Protein AF-A0A226DYQ5-F1 (afdb_monomer)

Solvent-accessible surface area (backbone atoms only — not comparable to full-atom values): 10054 Å² total; per-residue (Å²): 133,88,80,89,84,84,80,81,84,82,78,77,82,75,80,76,79,73,77,74,72,78,54,73,69,59,59,54,52,56,51,52,51,49,55,50,50,53,53,49,49,53,49,50,51,41,54,71,68,36,18,72,54,55,49,50,49,53,52,51,52,30,44,49,42,28,24,51,18,47,37,52,42,63,74,42,47,88,85,44,78,88,46,77,79,60,57,51,37,46,49,52,15,50,49,36,46,50,52,51,44,50,56,32,42,53,44,18,47,50,29,51,52,34,47,50,50,53,50,47,60,68,70,74,38,78,74,35,74,77,44,74,59,39,59,50,56,71,65,56,71,58,55,73,58,44,50,67,98,43,72,47,35,58,65,48,42,54,52,51,53,51,50,34,49,52,51,25,53,52,49,50,54,65,74,74,106

Foldseek 3Di:
DDDDDDDDDDDDPDDDPPPPPPDPVVVVLVVVLVVLVVVVVVLVVCQVPVQAPPVVVLLVVLLVLLLVLLLCCVVCVVVDVPDPVNVVSVVSNVVSLVVNLCVLVVQQVQQVVQVVVLVCVQPPDPPCVPDCNVVSSVPDDRRFRARVVGTRHNVVSVVSVVVSVVSNVVVNVVVVD

Sequence (177 aa):
MGAKHTCGRNRQPTATRRRRIPSQTGYEIDLQLRLYSEVKIIESMYNGHFQNFHLQFFYTAGCLAVILGSYITISFGNEISEQIAFLVYPLIALDALGMILFICYSSGKSNHDSKILIKNWLRNDPACRRNNCFKRIQACSPIKIRFGPNIMEIATVLMTTHFCFSSTVNLLLVGKG

Mean predicted aligned error: 13.52 Å

Radius of gyration: 30.66 Å; Cα contacts (8 Å, |Δi|>4): 113; chains: 1; bounding box: 87×25×112 Å

Secondary structure (DSSP, 8-state):
-----------------------HHHHHHHHHHHHHHHHHHHHHHIIIIIIIIIIHHHHHHHHHHHHHHHHHHHHHTTT-TT-GGGGHHHHHHHHHHHHHHHHHHHHHHHHHHHHHHHHHHHHH-TTGGGSHHHHHHHH-PPP--EETTEE--HHHHHHHHHHHHHHHHHHHHHHH-

Structure (mmCIF, N/CA/C/O backbone):
data_AF-A0A226DYQ5-F1
#
_entry.id   AF-A0A226DYQ5-F1
#
loop_
_atom_site.group_PDB
_atom_site.id
_atom_site.type_symbol
_atom_site.label_atom_id
_atom_site.label_alt_id
_atom_site.label_comp_id
_atom_site.label_asym_id
_atom_site.label_entity_id
_atom_site.label_seq_id
_atom_site.pdbx_PDB_ins_code
_atom_site.Cartn_x
_atom_site.Cartn_y
_atom_site.Cartn_z
_atom_site.occupancy
_atom_site.B_iso_or_equiv
_atom_site.auth_seq_id
_atom_site.auth_comp_id
_atom_site.auth_asym_id
_atom_site.auth_atom_id
_atom_site.pdbx_PDB_model_num
ATOM 1 N N . MET A 1 1 ? 57.949 -12.653 -78.164 1.00 38.50 1 MET A N 1
ATOM 2 C CA . MET A 1 1 ? 58.835 -11.942 -77.214 1.00 38.50 1 MET A CA 1
ATOM 3 C C . MET A 1 1 ? 58.009 -10.922 -76.445 1.00 38.50 1 MET A C 1
ATOM 5 O O . MET A 1 1 ? 57.419 -10.083 -77.100 1.00 38.50 1 MET A O 1
ATOM 9 N N . GLY A 1 2 ? 57.982 -11.030 -75.108 1.00 42.22 2 GLY A N 1
ATOM 10 C CA . GLY A 1 2 ? 57.613 -9.970 -74.145 1.00 42.22 2 GLY A CA 1
ATOM 11 C C . GLY A 1 2 ? 56.138 -9.537 -74.095 1.00 42.22 2 GLY A C 1
ATOM 12 O O . GLY A 1 2 ? 55.495 -9.391 -75.116 1.00 42.22 2 GLY A O 1
ATOM 13 N N . ALA A 1 3 ? 55.508 -9.278 -72.954 1.00 42.03 3 ALA A N 1
ATOM 14 C CA . ALA A 1 3 ? 55.860 -9.459 -71.552 1.00 42.03 3 ALA A CA 1
ATOM 15 C C . ALA A 1 3 ? 54.534 -9.418 -70.764 1.00 42.03 3 ALA A C 1
ATOM 17 O O . ALA A 1 3 ? 53.641 -8.628 -71.067 1.00 42.03 3 ALA A O 1
ATOM 18 N N . LYS A 1 4 ? 54.396 -10.299 -69.768 1.00 48.03 4 LYS A N 1
ATOM 19 C CA . LYS A 1 4 ? 53.264 -10.349 -68.835 1.00 48.03 4 LYS A CA 1
ATOM 20 C C . LYS A 1 4 ? 53.375 -9.181 -67.849 1.00 48.03 4 LYS A C 1
ATOM 22 O O . LYS A 1 4 ? 54.370 -9.097 -67.140 1.00 48.03 4 LYS A O 1
ATOM 27 N N . HIS A 1 5 ? 52.342 -8.345 -67.746 1.00 44.81 5 HIS A N 1
ATOM 28 C CA . HIS A 1 5 ? 52.189 -7.381 -66.653 1.00 44.81 5 HIS A CA 1
ATOM 29 C C . HIS A 1 5 ? 51.100 -7.869 -65.689 1.00 44.81 5 HIS A C 1
ATOM 31 O O . HIS A 1 5 ? 49.908 -7.658 -65.893 1.00 44.81 5 HIS A O 1
ATOM 37 N N . THR A 1 6 ? 51.518 -8.549 -64.624 1.00 48.50 6 THR A N 1
ATOM 38 C CA . THR A 1 6 ? 50.695 -8.831 -63.443 1.00 48.50 6 THR A CA 1
ATOM 39 C C . THR A 1 6 ? 50.858 -7.681 -62.455 1.00 48.50 6 THR A C 1
ATOM 41 O O . THR A 1 6 ? 51.891 -7.581 -61.796 1.00 48.50 6 THR A O 1
ATOM 44 N N . CYS A 1 7 ? 49.859 -6.800 -62.361 1.00 45.84 7 CYS A N 1
ATOM 45 C CA . CYS A 1 7 ? 49.826 -5.735 -61.359 1.00 45.84 7 CYS A CA 1
ATOM 46 C C . CYS A 1 7 ? 49.111 -6.228 -60.091 1.00 45.84 7 CYS A C 1
ATOM 48 O O . CYS A 1 7 ? 48.015 -6.788 -60.150 1.00 45.84 7 CYS A O 1
ATOM 50 N N . GLY A 1 8 ? 49.795 -6.077 -58.957 1.00 42.16 8 GLY A N 1
ATOM 51 C CA . GLY A 1 8 ? 49.498 -6.696 -57.672 1.00 42.16 8 GLY A CA 1
ATOM 52 C C . GLY A 1 8 ? 48.192 -6.238 -57.023 1.00 42.16 8 GLY A C 1
ATOM 53 O O . GLY A 1 8 ? 47.892 -5.054 -56.897 1.00 42.16 8 GLY A O 1
ATOM 54 N N . ARG A 1 9 ? 47.434 -7.224 -56.541 1.00 42.88 9 ARG A N 1
ATOM 55 C CA . ARG A 1 9 ? 46.231 -7.063 -55.724 1.00 42.88 9 ARG A CA 1
ATOM 56 C C . ARG A 1 9 ? 46.658 -6.684 -54.297 1.00 42.88 9 ARG A C 1
ATOM 58 O O . ARG A 1 9 ? 47.042 -7.547 -53.510 1.00 42.88 9 ARG A O 1
ATOM 65 N N . ASN A 1 10 ? 46.619 -5.389 -53.989 1.00 39.34 10 ASN A N 1
ATOM 66 C CA . ASN A 1 10 ? 46.947 -4.825 -52.677 1.00 39.34 10 ASN A CA 1
ATOM 67 C C . ASN A 1 10 ? 45.940 -5.328 -51.619 1.00 39.34 10 ASN A C 1
ATOM 69 O O . ASN A 1 10 ? 44.768 -4.949 -51.634 1.00 39.34 10 ASN A O 1
ATOM 73 N N . ARG A 1 11 ? 46.372 -6.224 -50.721 1.00 43.72 11 ARG A N 1
ATOM 74 C CA . ARG A 1 11 ? 45.579 -6.658 -49.560 1.00 43.72 11 ARG A CA 1
ATOM 75 C C . ARG A 1 11 ? 45.598 -5.543 -48.516 1.00 43.72 11 ARG A C 1
ATOM 77 O O . ARG A 1 11 ? 46.641 -5.267 -47.932 1.00 43.72 11 ARG A O 1
ATOM 84 N N . GLN A 1 12 ? 44.440 -4.932 -48.270 1.00 44.91 12 GLN A N 1
ATOM 85 C CA . GLN A 1 12 ? 44.223 -4.088 -47.096 1.00 44.91 12 GLN A CA 1
ATOM 86 C C . GLN A 1 12 ? 44.540 -4.889 -45.820 1.00 44.91 12 GLN A C 1
ATOM 88 O O . GLN A 1 12 ? 44.003 -5.990 -45.656 1.00 44.91 12 GLN A O 1
ATOM 93 N N . PRO A 1 13 ? 45.369 -4.368 -44.899 1.00 42.94 13 PRO A N 1
ATOM 94 C CA . PRO A 1 13 ? 45.508 -4.964 -43.586 1.00 42.94 13 PRO A CA 1
ATOM 95 C C . PRO A 1 13 ? 44.192 -4.797 -42.822 1.00 42.94 13 PRO A C 1
ATOM 97 O O . PRO A 1 13 ? 43.700 -3.696 -42.576 1.00 42.94 13 PRO A O 1
ATOM 100 N N . THR A 1 14 ? 43.624 -5.950 -42.489 1.00 45.62 14 THR A N 1
ATOM 101 C CA . THR A 1 14 ? 42.505 -6.185 -41.583 1.00 45.62 14 THR A CA 1
ATOM 102 C C . THR A 1 14 ? 42.527 -5.243 -40.388 1.00 45.62 14 THR A C 1
ATOM 104 O O . THR A 1 14 ? 43.471 -5.247 -39.597 1.00 45.62 14 THR A O 1
ATOM 107 N N . ALA A 1 15 ? 41.439 -4.484 -40.250 1.00 48.53 15 ALA A N 1
ATOM 108 C CA . ALA A 1 15 ? 41.124 -3.685 -39.083 1.00 48.53 15 ALA A CA 1
ATOM 109 C C . ALA A 1 15 ? 41.321 -4.517 -37.810 1.00 48.53 15 ALA A C 1
ATOM 111 O O . ALA A 1 15 ? 40.613 -5.494 -37.549 1.00 48.53 15 ALA A O 1
ATOM 112 N N . THR A 1 16 ? 42.301 -4.114 -37.010 1.00 46.62 16 THR A N 1
ATOM 113 C CA . THR A 1 16 ? 42.507 -4.584 -35.650 1.00 46.62 16 THR A CA 1
ATOM 114 C C . THR A 1 16 ? 41.216 -4.348 -34.879 1.00 46.62 16 THR A C 1
ATOM 116 O O . THR A 1 16 ? 40.838 -3.219 -34.563 1.00 46.62 16 THR A O 1
ATOM 119 N N . ARG A 1 17 ? 40.509 -5.446 -34.596 1.00 48.06 17 ARG A N 1
ATOM 120 C CA . ARG A 1 17 ? 39.369 -5.520 -33.685 1.00 48.06 17 ARG A CA 1
ATOM 121 C C . ARG A 1 17 ? 39.861 -5.076 -32.309 1.00 48.06 17 ARG A C 1
ATOM 123 O O . ARG A 1 17 ? 40.262 -5.908 -31.499 1.00 48.06 17 ARG A O 1
ATOM 130 N N . ARG A 1 18 ? 39.876 -3.758 -32.064 1.00 43.97 18 ARG A N 1
ATOM 131 C CA . ARG A 1 18 ? 40.055 -3.171 -30.732 1.00 43.97 18 ARG A CA 1
ATOM 132 C C . ARG A 1 18 ? 39.088 -3.915 -29.824 1.00 43.97 18 ARG A C 1
ATOM 134 O O . ARG A 1 18 ? 37.873 -3.764 -29.967 1.00 43.97 18 ARG A O 1
ATO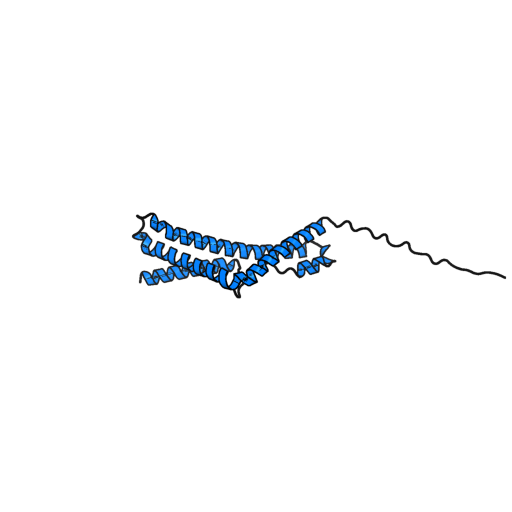M 141 N N . ARG A 1 19 ? 39.625 -4.746 -28.927 1.00 45.44 19 ARG A N 1
ATOM 142 C CA . ARG A 1 19 ? 38.890 -5.226 -27.760 1.00 45.44 19 ARG A CA 1
ATOM 143 C C . ARG A 1 19 ? 38.332 -3.966 -27.108 1.00 45.44 19 ARG A C 1
ATOM 145 O O . ARG A 1 19 ? 39.097 -3.161 -26.585 1.00 45.44 19 ARG A O 1
ATOM 152 N N . ARG A 1 20 ? 37.019 -3.745 -27.235 1.00 46.97 20 ARG A N 1
ATOM 153 C CA . ARG A 1 20 ? 36.323 -2.775 -26.396 1.00 46.97 20 ARG A CA 1
ATOM 154 C C . ARG A 1 20 ? 36.541 -3.284 -24.988 1.00 46.97 20 ARG A C 1
ATOM 156 O O . ARG A 1 20 ? 35.963 -4.298 -24.614 1.00 46.97 20 ARG A O 1
ATOM 163 N N . ILE A 1 21 ? 37.430 -2.619 -24.267 1.00 49.00 21 ILE A N 1
ATOM 164 C CA . ILE A 1 21 ? 37.432 -2.653 -22.816 1.00 49.00 21 ILE A CA 1
ATOM 165 C C . ILE A 1 21 ? 35.982 -2.320 -22.440 1.00 49.00 21 ILE A C 1
ATOM 167 O O . ILE A 1 21 ? 35.495 -1.272 -22.880 1.00 49.00 21 ILE A O 1
ATOM 171 N N . PRO A 1 22 ? 35.239 -3.226 -21.781 1.00 48.78 22 PRO A N 1
ATOM 172 C CA . PRO A 1 22 ? 33.916 -2.899 -21.285 1.00 48.78 22 PRO A CA 1
ATOM 173 C C . PRO A 1 22 ? 34.088 -1.670 -20.397 1.00 48.78 22 PRO A C 1
ATOM 175 O O . PRO A 1 22 ? 34.817 -1.713 -19.408 1.00 48.78 22 PRO A O 1
ATOM 178 N N . SER A 1 23 ? 33.507 -0.546 -20.805 1.00 52.72 23 SER A N 1
ATOM 179 C CA . SER A 1 23 ? 33.421 0.642 -19.964 1.00 52.72 23 SER A CA 1
ATOM 180 C C . SER A 1 23 ? 32.812 0.214 -18.630 1.00 52.72 23 SER A C 1
ATOM 182 O O . SER A 1 23 ? 31.764 -0.432 -18.654 1.00 52.72 23 SER A O 1
ATOM 184 N N . GLN A 1 24 ? 33.443 0.552 -17.500 1.00 55.16 24 GLN A N 1
ATOM 185 C CA . GLN A 1 24 ? 32.966 0.232 -16.141 1.00 55.16 24 GLN A CA 1
ATOM 186 C C . GLN A 1 24 ? 31.453 0.474 -15.968 1.00 55.16 24 GLN A C 1
ATOM 188 O O . GLN A 1 24 ? 30.765 -0.329 -15.348 1.00 55.16 24 GLN A O 1
ATOM 193 N N . THR A 1 25 ? 30.919 1.503 -16.628 1.00 59.69 25 THR A N 1
ATOM 194 C CA . THR A 1 25 ? 29.495 1.869 -16.670 1.00 59.69 25 THR A CA 1
ATOM 195 C C . THR A 1 25 ? 28.569 0.763 -17.197 1.00 59.69 25 THR A C 1
ATOM 197 O O . THR A 1 25 ? 27.445 0.626 -16.733 1.00 59.69 25 THR A O 1
ATOM 200 N N . GLY A 1 26 ? 29.019 -0.060 -18.150 1.00 62.81 26 GLY A N 1
ATOM 201 C CA . GLY A 1 26 ? 28.199 -1.132 -18.727 1.00 62.81 26 GLY A CA 1
ATOM 202 C C . GLY A 1 26 ? 27.997 -2.309 -17.771 1.00 62.81 26 GLY A C 1
ATOM 203 O O . GLY A 1 26 ? 26.916 -2.887 -17.729 1.00 62.81 26 GLY A O 1
ATOM 204 N N . TYR A 1 27 ? 29.017 -2.623 -16.966 1.00 68.31 27 TYR A N 1
ATOM 205 C CA . TYR A 1 27 ? 28.945 -3.680 -15.956 1.00 68.31 27 TYR A CA 1
ATOM 206 C C . TYR A 1 27 ? 27.996 -3.306 -14.808 1.00 68.31 27 TYR A C 1
ATOM 208 O O . TYR A 1 27 ? 27.210 -4.143 -14.367 1.00 68.31 27 TYR A O 1
ATOM 216 N N . GLU A 1 28 ? 28.009 -2.041 -14.370 1.00 71.69 28 GLU A N 1
ATOM 217 C CA . GLU A 1 28 ? 27.083 -1.564 -13.334 1.00 71.69 28 GLU A CA 1
ATOM 218 C C . GLU A 1 28 ? 25.619 -1.630 -13.781 1.00 71.69 28 GLU A C 1
ATOM 220 O O . GLU A 1 28 ? 24.761 -2.046 -13.005 1.00 71.69 28 GLU A O 1
ATOM 225 N N . ILE A 1 29 ? 25.325 -1.292 -15.039 1.00 71.38 29 ILE A N 1
ATOM 226 C CA . ILE A 1 29 ? 23.959 -1.354 -15.579 1.00 71.38 29 ILE A CA 1
ATOM 227 C C . ILE A 1 29 ? 23.478 -2.804 -15.698 1.00 71.38 29 ILE A C 1
ATOM 229 O O . ILE A 1 29 ? 22.334 -3.096 -15.357 1.00 71.38 29 ILE A O 1
ATOM 233 N N . ASP A 1 30 ? 24.334 -3.734 -16.134 1.00 74.31 30 ASP A N 1
ATOM 234 C CA . ASP A 1 30 ? 23.983 -5.159 -16.192 1.00 74.31 30 ASP A CA 1
ATOM 235 C C . ASP A 1 30 ? 23.715 -5.746 -14.795 1.00 74.31 30 ASP A C 1
ATOM 237 O O . ASP A 1 30 ? 22.803 -6.564 -14.632 1.00 74.31 30 ASP A O 1
ATOM 241 N N . LEU A 1 31 ? 24.463 -5.308 -13.775 1.00 79.62 31 LEU A N 1
ATOM 242 C CA . LEU A 1 31 ? 24.216 -5.678 -12.380 1.00 79.62 31 LEU A CA 1
ATOM 243 C C . LEU A 1 31 ? 22.887 -5.096 -11.873 1.00 79.62 31 LEU A C 1
ATOM 245 O O . LEU A 1 31 ? 22.074 -5.827 -11.307 1.00 79.62 31 LEU A O 1
ATOM 249 N N . GLN A 1 32 ? 22.629 -3.811 -12.129 1.00 78.94 32 GLN A N 1
ATOM 250 C CA . GLN A 1 32 ? 21.372 -3.153 -11.763 1.00 78.94 32 GLN A CA 1
ATOM 251 C C . GLN A 1 32 ? 20.163 -3.791 -12.459 1.00 78.94 32 GLN A C 1
ATOM 253 O O . GLN A 1 32 ? 19.128 -3.988 -11.828 1.00 78.94 32 GLN A O 1
ATOM 258 N N . LEU A 1 33 ? 20.294 -4.181 -13.730 1.00 77.69 33 LEU A N 1
ATOM 259 C CA . LEU A 1 33 ? 19.257 -4.894 -14.480 1.00 77.69 33 LEU A CA 1
ATOM 260 C C . LEU A 1 33 ? 18.993 -6.296 -13.919 1.00 77.69 33 LEU A C 1
ATOM 262 O O . LEU A 1 33 ? 17.839 -6.721 -13.897 1.00 77.69 33 LEU A O 1
ATOM 266 N N . ARG A 1 34 ? 20.026 -7.017 -13.458 1.00 81.62 34 ARG A N 1
ATOM 267 C CA . ARG A 1 34 ? 19.847 -8.319 -12.789 1.00 81.62 34 ARG A CA 1
ATOM 268 C C . ARG A 1 34 ? 19.077 -8.172 -11.484 1.00 81.62 34 ARG A C 1
ATOM 270 O O . ARG A 1 34 ? 18.062 -8.840 -11.325 1.00 81.62 34 ARG A O 1
ATOM 277 N N . LEU A 1 35 ? 19.502 -7.255 -10.615 1.00 82.25 35 LEU A N 1
ATOM 278 C CA . LEU A 1 35 ? 18.805 -6.969 -9.357 1.00 82.25 35 LEU A CA 1
ATOM 279 C C . LEU A 1 35 ? 17.358 -6.533 -9.617 1.00 82.25 35 LEU A C 1
ATOM 281 O O . LEU A 1 35 ? 16.427 -7.020 -8.982 1.00 82.25 35 LEU A O 1
ATOM 285 N N . TYR A 1 36 ? 17.148 -5.675 -10.616 1.00 80.81 36 TYR A N 1
ATOM 286 C CA . TYR A 1 36 ? 15.812 -5.256 -11.023 1.00 80.81 36 TYR A CA 1
ATOM 287 C C . TYR A 1 36 ? 14.958 -6.431 -11.514 1.00 80.81 36 TYR A C 1
ATOM 289 O O . TYR A 1 36 ? 13.776 -6.506 -11.190 1.00 80.81 36 TYR A O 1
ATOM 297 N N . SER A 1 37 ? 15.550 -7.365 -12.265 1.00 80.94 37 SER A N 1
ATOM 298 C CA . SER A 1 37 ? 14.873 -8.579 -12.726 1.00 80.94 37 SER A CA 1
ATOM 299 C C . SER A 1 37 ? 14.458 -9.484 -11.566 1.00 80.94 37 SER A C 1
ATOM 301 O O . SER A 1 37 ? 13.380 -10.067 -11.622 1.00 80.94 37 SER A O 1
ATOM 303 N N . GLU A 1 38 ? 15.276 -9.600 -10.521 1.00 85.31 38 GLU A N 1
ATOM 304 C CA . GLU A 1 38 ? 14.928 -10.368 -9.320 1.00 85.31 38 GLU A CA 1
ATOM 305 C C . GLU A 1 38 ? 13.754 -9.731 -8.571 1.00 85.31 38 GLU A C 1
ATOM 307 O O . GLU A 1 38 ? 12.768 -10.406 -8.274 1.00 85.31 38 GLU A O 1
ATOM 312 N N . VAL A 1 39 ? 13.787 -8.411 -8.366 1.00 82.56 39 VAL A N 1
ATOM 313 C CA . VAL A 1 39 ? 12.668 -7.679 -7.748 1.00 82.56 39 VAL A CA 1
ATOM 314 C C . VAL A 1 39 ? 11.395 -7.796 -8.593 1.00 82.56 39 VAL A C 1
ATOM 316 O O . VAL A 1 39 ? 10.305 -7.960 -8.051 1.00 82.56 39 VAL A O 1
ATOM 319 N N . LYS A 1 40 ? 11.520 -7.792 -9.924 1.00 81.62 40 LYS A N 1
ATOM 320 C CA . LYS A 1 40 ? 10.424 -8.036 -10.876 1.00 81.62 40 LYS A CA 1
ATOM 321 C C . LYS A 1 40 ? 9.791 -9.418 -10.727 1.00 81.62 40 LYS A C 1
ATOM 323 O O . LYS A 1 40 ? 8.581 -9.556 -10.892 1.00 81.62 40 LYS A O 1
ATOM 328 N N . ILE A 1 41 ? 10.592 -10.445 -10.448 1.00 84.12 41 ILE A N 1
ATOM 329 C CA . ILE A 1 41 ? 10.086 -11.801 -10.207 1.00 84.12 41 ILE A CA 1
ATOM 330 C C . ILE A 1 41 ? 9.287 -11.818 -8.905 1.00 84.12 41 ILE A C 1
ATOM 332 O O . ILE A 1 41 ? 8.166 -12.321 -8.893 1.00 84.12 41 ILE A O 1
ATOM 336 N N . ILE A 1 42 ? 9.811 -11.195 -7.846 1.00 83.00 42 ILE A N 1
ATOM 337 C CA . ILE A 1 42 ? 9.112 -11.065 -6.560 1.00 83.00 42 ILE A CA 1
ATOM 338 C C . ILE A 1 42 ? 7.800 -10.292 -6.739 1.00 83.00 42 ILE A C 1
ATOM 340 O O . ILE A 1 42 ? 6.755 -10.746 -6.278 1.00 83.00 42 ILE A O 1
ATOM 344 N N . GLU A 1 43 ? 7.824 -9.176 -7.473 1.00 80.50 43 GLU A N 1
ATOM 345 C CA . GLU A 1 43 ? 6.634 -8.408 -7.849 1.00 80.50 43 GLU A CA 1
ATOM 346 C C . GLU A 1 43 ? 5.620 -9.303 -8.570 1.00 80.50 43 GLU A C 1
ATOM 348 O O . GLU A 1 43 ? 4.450 -9.320 -8.205 1.00 80.50 43 GLU A O 1
ATOM 353 N N . SER A 1 44 ? 6.056 -10.085 -9.560 1.00 81.50 44 SER A N 1
ATOM 354 C CA . SER A 1 44 ? 5.178 -10.981 -10.316 1.00 81.50 44 SER A CA 1
ATOM 355 C C . SER A 1 44 ? 4.580 -12.089 -9.450 1.00 81.50 44 SER A C 1
ATOM 357 O O . SER A 1 44 ? 3.412 -12.430 -9.626 1.00 81.50 44 SER A O 1
ATOM 359 N N . MET A 1 45 ? 5.349 -12.656 -8.518 1.00 81.25 45 MET A N 1
ATOM 360 C CA . MET A 1 45 ? 4.863 -13.670 -7.579 1.00 81.25 45 MET A CA 1
ATOM 361 C C . MET A 1 45 ? 3.844 -13.076 -6.605 1.00 81.25 45 MET A C 1
ATOM 363 O O . MET A 1 45 ? 2.784 -13.661 -6.371 1.00 81.25 45 MET A O 1
ATOM 367 N N . TYR A 1 46 ? 4.127 -11.881 -6.090 1.00 75.50 46 TYR A N 1
ATOM 368 C CA . TYR A 1 46 ? 3.230 -11.159 -5.197 1.00 75.50 46 TYR A CA 1
ATOM 369 C C . TYR A 1 46 ? 1.928 -10.771 -5.911 1.00 75.50 46 TYR A C 1
ATOM 371 O O . TYR A 1 46 ? 0.829 -10.982 -5.398 1.00 75.50 46 TYR A O 1
ATOM 379 N N . ASN A 1 47 ? 2.041 -10.300 -7.151 1.00 78.38 47 ASN A N 1
ATOM 380 C CA . ASN A 1 47 ? 0.906 -9.919 -7.977 1.00 78.38 47 ASN A CA 1
ATOM 381 C C . ASN A 1 47 ? 0.080 -11.134 -8.445 1.00 78.38 47 ASN A C 1
ATOM 383 O O . ASN A 1 47 ? -1.132 -11.047 -8.587 1.00 78.38 47 ASN A O 1
ATOM 387 N N . GLY A 1 48 ? 0.713 -12.285 -8.682 1.00 75.94 48 GLY A N 1
ATOM 388 C CA . GLY A 1 48 ? 0.022 -13.498 -9.122 1.00 75.94 48 GLY A CA 1
ATOM 389 C C . GLY A 1 48 ? -0.716 -14.229 -8.000 1.00 75.94 48 GLY A C 1
ATOM 390 O O . GLY A 1 48 ? -1.827 -14.708 -8.209 1.00 75.94 48 GLY A O 1
ATOM 391 N N . HIS A 1 49 ? -0.109 -14.322 -6.814 1.00 71.44 49 HIS A N 1
ATOM 392 C CA . HIS A 1 49 ? -0.613 -15.179 -5.736 1.00 71.44 49 HIS A CA 1
ATOM 393 C C . HIS A 1 49 ? -1.195 -14.399 -4.548 1.00 71.44 49 HIS A C 1
ATOM 395 O O . HIS A 1 49 ? -2.221 -14.782 -3.989 1.00 71.44 49 HIS A O 1
ATOM 401 N N . PHE A 1 50 ? -0.575 -13.279 -4.169 1.00 69.12 50 PHE A N 1
ATOM 402 C CA . PHE A 1 50 ? -0.931 -12.534 -2.955 1.00 69.12 50 PHE A CA 1
ATOM 403 C C . PHE A 1 50 ? -1.967 -11.428 -3.185 1.00 69.12 50 PHE A C 1
ATOM 405 O O . PHE A 1 50 ? -2.707 -11.075 -2.265 1.00 69.12 50 PHE A O 1
ATOM 412 N N . GLN A 1 51 ? -2.049 -10.907 -4.410 1.00 70.75 51 GLN A N 1
ATOM 413 C CA . GLN A 1 51 ? -2.839 -9.727 -4.755 1.00 70.75 51 GLN A CA 1
ATOM 414 C C . GLN A 1 51 ? -4.339 -9.847 -4.457 1.00 70.75 51 GLN A C 1
ATOM 416 O O . GLN A 1 51 ? -4.932 -8.910 -3.927 1.00 70.75 51 GLN A O 1
ATOM 421 N N . ASN A 1 52 ? -4.971 -10.956 -4.842 1.00 65.38 52 ASN A N 1
ATOM 422 C CA . ASN A 1 52 ? -6.435 -11.025 -4.843 1.00 65.38 52 ASN A CA 1
ATOM 423 C C . ASN A 1 52 ? -7.022 -11.395 -3.482 1.00 65.38 52 ASN A C 1
ATOM 425 O O . ASN A 1 52 ? -8.097 -10.918 -3.138 1.00 65.38 52 ASN A O 1
ATOM 429 N N . PHE A 1 53 ? -6.329 -12.236 -2.715 1.00 73.50 53 PHE A N 1
ATOM 430 C CA . PHE A 1 53 ? -6.869 -12.755 -1.461 1.00 73.50 53 PHE A CA 1
ATOM 431 C C . PHE A 1 53 ? -6.216 -12.105 -0.244 1.00 73.50 53 PHE A C 1
ATOM 433 O O . PHE A 1 53 ? -6.892 -11.446 0.537 1.00 73.50 53 PHE A O 1
ATOM 440 N N . HIS A 1 54 ? -4.895 -12.229 -0.106 1.00 76.75 54 HIS A N 1
ATOM 441 C CA . HIS A 1 54 ? -4.202 -11.800 1.107 1.00 76.75 54 HIS A CA 1
ATOM 442 C C . HIS A 1 54 ? -4.218 -10.281 1.254 1.00 76.75 54 HIS A C 1
ATOM 444 O O . HIS A 1 54 ? -4.622 -9.773 2.295 1.00 76.75 54 HIS A O 1
ATOM 450 N N . LEU A 1 55 ? -3.835 -9.547 0.208 1.00 77.38 55 LEU A N 1
ATOM 451 C CA . LEU A 1 55 ? -3.782 -8.089 0.283 1.00 77.38 55 LEU A CA 1
ATOM 452 C C . LEU A 1 55 ? -5.146 -7.461 0.566 1.00 77.38 55 LEU A C 1
ATOM 454 O O . LEU A 1 55 ? -5.256 -6.617 1.452 1.00 77.38 55 LEU A O 1
ATOM 458 N N . GLN A 1 56 ? -6.183 -7.901 -0.148 1.00 80.38 56 GLN A N 1
ATOM 459 C CA . GLN A 1 56 ? -7.542 -7.404 0.051 1.00 80.38 56 GLN A CA 1
ATOM 460 C C . GLN A 1 56 ? -8.069 -7.755 1.449 1.00 80.38 56 GLN A C 1
ATOM 462 O O . GLN A 1 56 ? -8.697 -6.918 2.099 1.00 80.38 56 GLN A O 1
ATOM 467 N N . PHE A 1 57 ? -7.787 -8.965 1.935 1.00 84.25 57 PHE A N 1
ATOM 468 C CA . PHE A 1 57 ? -8.181 -9.400 3.271 1.00 84.25 57 PHE A CA 1
ATOM 469 C C . PHE A 1 57 ? -7.499 -8.577 4.370 1.00 84.25 57 PHE A C 1
ATOM 471 O O . PHE A 1 57 ? -8.183 -7.990 5.201 1.00 84.25 57 PHE A O 1
ATOM 478 N N . PHE A 1 58 ? -6.168 -8.455 4.348 1.00 84.00 58 PHE A N 1
ATOM 479 C CA . PHE A 1 58 ? -5.435 -7.663 5.343 1.00 84.00 58 PHE A CA 1
ATOM 480 C C . PHE A 1 58 ? -5.839 -6.193 5.317 1.00 84.00 58 PHE A C 1
ATOM 482 O O . PHE A 1 58 ? -6.009 -5.576 6.366 1.00 84.00 58 PHE A O 1
ATOM 489 N N . TYR A 1 59 ? -6.031 -5.640 4.122 1.00 83.75 59 TYR A N 1
ATOM 490 C CA . TYR A 1 59 ? -6.443 -4.256 3.964 1.00 83.75 59 TYR A CA 1
ATOM 491 C C . TYR A 1 59 ? -7.846 -4.010 4.537 1.00 83.75 59 TYR A C 1
ATOM 493 O O . TYR A 1 59 ? -8.041 -3.070 5.305 1.00 83.75 59 TYR A O 1
ATOM 501 N N . THR A 1 60 ? -8.820 -4.870 4.222 1.00 85.62 60 THR A N 1
ATOM 502 C CA . THR A 1 60 ? -10.191 -4.743 4.749 1.00 85.62 60 THR A CA 1
ATOM 503 C C . THR A 1 60 ? -10.262 -4.989 6.255 1.00 85.62 60 THR A C 1
ATOM 505 O O . THR A 1 60 ? -10.884 -4.198 6.962 1.00 85.62 60 THR A O 1
ATOM 508 N N . ALA A 1 61 ? -9.576 -6.016 6.763 1.00 89.38 61 ALA A N 1
ATOM 509 C CA . ALA A 1 61 ? -9.477 -6.293 8.194 1.00 89.38 61 ALA A CA 1
ATOM 510 C C . ALA A 1 61 ? -8.830 -5.127 8.956 1.00 89.38 61 ALA A C 1
ATOM 512 O O . ALA A 1 61 ? -9.338 -4.710 9.995 1.00 89.38 61 ALA A O 1
ATOM 513 N N . GLY A 1 62 ? -7.757 -4.548 8.412 1.00 88.50 62 GLY A N 1
ATOM 514 C CA . GLY A 1 62 ? -7.113 -3.379 8.998 1.00 88.50 62 GLY A CA 1
ATOM 515 C C . GLY A 1 62 ? -8.022 -2.146 8.986 1.00 88.50 62 GLY A C 1
ATOM 516 O O . GLY A 1 62 ? -8.129 -1.469 10.003 1.00 88.50 62 GLY A O 1
ATOM 517 N N . CYS A 1 63 ? -8.751 -1.882 7.894 1.00 89.12 63 CYS A N 1
ATOM 518 C CA . CYS A 1 63 ? -9.729 -0.785 7.853 1.00 89.12 63 CYS A CA 1
ATOM 519 C C . CYS A 1 63 ? -10.813 -0.957 8.923 1.00 89.12 63 CYS A C 1
ATOM 521 O O . CYS A 1 63 ? -11.143 -0.003 9.624 1.00 89.12 63 CYS A O 1
ATOM 523 N N . LEU A 1 64 ? -11.337 -2.175 9.088 1.00 90.75 64 LEU A N 1
ATOM 524 C CA . LEU A 1 64 ? -12.318 -2.486 10.128 1.00 90.75 64 LEU A CA 1
ATOM 525 C C . LEU A 1 64 ? -11.747 -2.279 11.534 1.00 90.75 64 LEU A C 1
ATOM 527 O O . LEU A 1 64 ? -12.415 -1.673 12.368 1.00 90.75 64 LEU A O 1
ATOM 531 N N . ALA A 1 65 ? -10.513 -2.721 11.787 1.00 90.44 65 ALA A N 1
ATOM 532 C CA . ALA A 1 65 ? -9.839 -2.516 13.068 1.00 90.44 65 ALA A CA 1
ATOM 533 C C . ALA A 1 65 ? -9.656 -1.025 13.390 1.00 90.44 65 ALA A C 1
ATOM 535 O O . ALA A 1 65 ? -9.911 -0.608 14.518 1.00 90.44 65 ALA A O 1
ATOM 536 N N . VAL A 1 66 ? -9.289 -0.209 12.394 1.00 91.44 66 VAL A N 1
ATOM 537 C CA . VAL A 1 66 ? -9.179 1.249 12.548 1.00 91.44 66 VAL A CA 1
ATOM 538 C C . VAL A 1 66 ? -10.539 1.865 12.870 1.00 91.44 66 VAL A C 1
ATOM 540 O O . VAL A 1 66 ? -10.637 2.638 13.821 1.00 91.44 66 VAL A O 1
ATOM 543 N N . ILE A 1 67 ? -11.586 1.517 12.114 1.00 90.81 67 ILE A N 1
ATOM 544 C CA . ILE A 1 67 ? -12.936 2.080 12.285 1.00 90.81 67 ILE A CA 1
ATOM 545 C C . ILE A 1 67 ? -13.509 1.711 13.656 1.00 90.81 67 ILE A C 1
ATOM 547 O O . ILE A 1 67 ? -13.940 2.589 14.400 1.00 90.81 67 ILE A O 1
ATOM 551 N N . LEU A 1 68 ? -13.492 0.424 14.013 1.00 89.81 68 LEU A N 1
ATOM 552 C CA . LEU A 1 68 ? -14.042 -0.065 15.278 1.00 89.81 68 LEU A CA 1
ATOM 553 C C . LEU A 1 68 ? -13.216 0.404 16.475 1.00 89.81 68 LEU A C 1
ATOM 555 O O . LEU A 1 68 ? -13.787 0.875 17.455 1.00 89.81 68 LEU A O 1
ATOM 559 N N . GLY A 1 69 ? -11.886 0.330 16.393 1.00 87.62 69 GLY A N 1
ATOM 560 C CA . GLY A 1 69 ? -11.008 0.796 17.463 1.00 87.62 69 GLY A CA 1
ATOM 561 C C . GLY A 1 69 ? -11.169 2.294 17.720 1.00 87.62 69 GLY A C 1
ATOM 562 O O . GLY A 1 69 ? -11.304 2.709 18.871 1.00 87.62 69 GLY A O 1
ATOM 563 N N . SER A 1 70 ? -11.265 3.104 16.661 1.00 87.38 70 SER A N 1
ATOM 564 C CA . SER A 1 70 ? -11.513 4.547 16.784 1.00 87.38 70 SER A CA 1
ATOM 565 C C . SER A 1 70 ? -12.919 4.842 17.314 1.00 87.38 70 SER A C 1
ATOM 567 O O . SER A 1 70 ? -13.070 5.672 18.208 1.00 87.38 70 SER A O 1
ATOM 569 N N . TYR A 1 71 ? -13.944 4.136 16.824 1.00 88.62 71 TYR A N 1
ATOM 570 C CA . TYR A 1 71 ? -15.319 4.277 17.307 1.00 88.62 71 TYR A CA 1
ATOM 571 C C . TYR A 1 71 ? -15.437 3.964 18.802 1.00 88.62 71 TYR A C 1
ATOM 573 O O . TYR A 1 71 ? -15.973 4.781 19.545 1.00 88.62 71 TYR A O 1
ATOM 581 N N . ILE A 1 72 ? -14.899 2.828 19.260 1.00 87.19 72 ILE A N 1
ATOM 582 C CA . ILE A 1 72 ? -14.934 2.428 20.675 1.00 87.19 72 ILE A CA 1
ATOM 583 C C . ILE A 1 72 ? -14.205 3.467 21.533 1.00 87.19 72 ILE A C 1
ATOM 585 O O . ILE A 1 72 ? -14.738 3.906 22.550 1.00 87.19 72 ILE A O 1
ATOM 589 N N . THR A 1 73 ? -13.028 3.918 21.085 1.00 86.50 73 THR A N 1
ATOM 590 C CA . THR A 1 73 ? -12.242 4.939 21.793 1.00 86.50 73 THR A CA 1
ATOM 591 C C . THR A 1 73 ? -13.022 6.245 21.956 1.00 86.50 73 THR A C 1
ATOM 593 O O . THR A 1 73 ? -13.025 6.826 23.035 1.00 86.50 73 THR A O 1
ATOM 596 N N . ILE A 1 74 ? -13.697 6.719 20.904 1.00 85.62 74 ILE A N 1
ATOM 597 C CA . ILE A 1 74 ? -14.417 8.001 20.932 1.00 85.62 74 ILE A CA 1
ATOM 598 C C . ILE A 1 74 ? -15.765 7.873 21.651 1.00 85.62 74 ILE A C 1
ATOM 600 O O . ILE A 1 74 ? -16.137 8.753 22.425 1.00 85.62 74 ILE A O 1
ATOM 604 N N . SER A 1 75 ? -16.509 6.792 21.407 1.00 84.81 75 SER A N 1
ATOM 605 C CA . SER A 1 75 ? -17.847 6.593 21.972 1.00 84.81 75 SER A CA 1
ATOM 606 C C . SER A 1 75 ? -17.799 6.452 23.487 1.00 84.81 75 SER A C 1
ATOM 608 O O . SER A 1 75 ? -18.634 7.034 24.177 1.00 84.81 75 SER A O 1
ATOM 610 N N . PHE A 1 76 ? -16.802 5.729 23.996 1.00 80.56 76 PHE A N 1
ATOM 611 C CA . PHE A 1 76 ? -16.667 5.466 25.420 1.00 80.56 76 PHE A CA 1
ATOM 612 C C . PHE A 1 76 ? -15.577 6.296 26.111 1.00 80.56 76 PHE A C 1
ATOM 614 O O . PHE A 1 76 ? -15.416 6.196 27.322 1.00 80.56 76 PHE A O 1
ATOM 621 N N . GLY A 1 77 ? -14.854 7.159 25.390 1.00 73.62 77 GLY A N 1
ATOM 622 C CA . GLY A 1 77 ? -13.714 7.910 25.932 1.00 73.62 77 GLY A CA 1
ATOM 623 C C . GLY A 1 77 ? -14.010 8.731 27.196 1.00 73.62 77 GLY A C 1
ATOM 624 O O . GLY A 1 77 ? -13.115 8.911 28.017 1.00 73.62 77 GLY A O 1
ATOM 625 N N . ASN A 1 78 ? -15.262 9.163 27.398 1.00 66.19 78 ASN A N 1
ATOM 626 C CA . ASN A 1 78 ? -15.672 9.925 28.584 1.00 66.19 78 ASN A CA 1
ATOM 627 C C . ASN A 1 78 ? -15.998 9.062 29.818 1.00 66.19 78 ASN A C 1
ATOM 629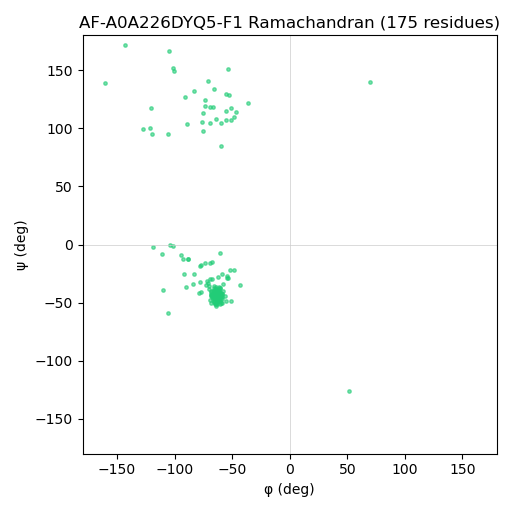 O O . ASN A 1 78 ? -15.874 9.561 30.930 1.00 66.19 78 ASN A O 1
ATOM 633 N N . GLU A 1 79 ? -16.398 7.798 29.653 1.00 64.81 79 GLU A N 1
ATOM 634 C CA . GLU A 1 79 ? -16.703 6.887 30.777 1.00 64.81 79 GLU A CA 1
ATOM 635 C C . GLU A 1 79 ? -15.488 6.042 31.198 1.00 64.81 79 GLU A C 1
ATOM 637 O O . GLU A 1 79 ? -15.500 5.397 32.241 1.00 64.81 79 GLU A O 1
ATOM 642 N N . ILE A 1 80 ? -14.429 6.030 30.381 1.00 56.41 80 ILE A N 1
ATOM 643 C CA . ILE A 1 80 ? -13.432 4.951 30.370 1.00 56.41 80 ILE A CA 1
ATOM 644 C C . ILE A 1 80 ? -12.000 5.403 30.711 1.00 56.41 80 ILE A C 1
ATOM 646 O O . ILE A 1 80 ? -11.094 4.578 30.854 1.00 56.41 80 ILE A O 1
ATOM 650 N N . SER A 1 81 ? -11.774 6.699 30.944 1.00 58.16 81 SER A N 1
ATOM 651 C CA . SER A 1 81 ? -10.442 7.247 31.257 1.00 58.16 81 SER A CA 1
ATOM 652 C C . SER A 1 81 ? -9.789 6.686 32.539 1.00 58.16 81 SER A C 1
ATOM 654 O O . SER A 1 81 ? -8.619 6.977 32.788 1.00 58.16 81 SER A O 1
ATOM 656 N N . GLU A 1 82 ? -10.492 5.890 33.347 1.00 62.75 82 GLU A N 1
ATOM 657 C CA . GLU A 1 82 ? -9.961 5.313 34.590 1.00 62.75 82 GLU A CA 1
ATOM 658 C C . GLU A 1 82 ? -9.251 3.955 34.415 1.00 62.75 82 GLU A C 1
ATOM 660 O O . GLU A 1 82 ? -8.535 3.526 35.319 1.00 62.75 82 GLU A O 1
ATOM 665 N N . GLN A 1 83 ? -9.375 3.274 33.264 1.00 71.44 83 GLN A N 1
ATOM 666 C CA . GLN A 1 83 ? -8.759 1.954 33.051 1.00 71.44 83 GLN A CA 1
ATOM 667 C C . GLN A 1 83 ? -7.768 1.921 31.879 1.00 71.44 83 GLN A C 1
ATOM 669 O O . GLN A 1 83 ? -8.133 2.014 30.709 1.00 71.44 83 GLN A O 1
ATOM 674 N N . ILE A 1 84 ? -6.497 1.641 32.196 1.00 71.81 84 ILE A N 1
ATOM 675 C CA . ILE A 1 84 ? -5.392 1.434 31.236 1.00 71.81 84 ILE A CA 1
ATOM 676 C C . ILE A 1 84 ? -5.701 0.376 30.165 1.00 71.81 84 ILE A C 1
ATOM 678 O O . ILE A 1 84 ? -5.217 0.482 29.038 1.00 71.81 84 ILE A O 1
ATOM 682 N N . ALA A 1 85 ? -6.544 -0.611 30.486 1.00 72.31 85 ALA A N 1
ATOM 683 C CA . ALA A 1 85 ? -6.962 -1.663 29.561 1.00 72.31 85 ALA A CA 1
ATOM 684 C C . ALA A 1 85 ? -7.650 -1.118 28.297 1.00 72.31 85 ALA A C 1
ATOM 686 O O . ALA A 1 85 ? -7.600 -1.752 27.247 1.00 72.31 85 ALA A O 1
ATOM 687 N N . PHE A 1 86 ? -8.245 0.074 28.362 1.00 75.56 86 PHE A N 1
ATOM 688 C CA . PHE A 1 86 ? -8.934 0.668 27.222 1.00 75.56 86 PHE A CA 1
ATOM 689 C C . PHE A 1 86 ? -8.039 1.506 26.311 1.00 75.56 86 PHE A C 1
ATOM 691 O O . PHE A 1 86 ? -8.417 1.766 25.171 1.00 75.56 86 PHE A O 1
ATOM 698 N N . LEU A 1 87 ? -6.817 1.838 26.741 1.00 80.88 87 LEU A N 1
ATOM 699 C CA . LEU A 1 87 ? -5.808 2.449 25.870 1.00 80.88 87 LEU A CA 1
ATOM 700 C C . LEU A 1 87 ? -5.323 1.477 24.776 1.00 80.88 87 LEU A C 1
ATOM 702 O O . LEU A 1 87 ? -4.728 1.889 23.783 1.00 80.88 87 LEU A O 1
ATOM 706 N N . VAL A 1 88 ? -5.620 0.185 24.932 1.00 84.75 88 VAL A N 1
ATOM 707 C CA . VAL A 1 88 ? -5.312 -0.867 23.959 1.00 84.75 88 VAL A CA 1
ATOM 708 C C . VAL A 1 88 ? -6.093 -0.675 22.654 1.00 84.75 88 VAL A C 1
ATOM 710 O O . VAL A 1 88 ? -5.541 -0.903 21.583 1.00 84.75 88 VAL A O 1
ATOM 713 N N . TYR A 1 89 ? -7.340 -0.196 22.704 1.00 83.75 89 TYR A N 1
ATOM 714 C CA . TYR A 1 89 ? -8.165 0.013 21.505 1.00 83.75 89 TYR A CA 1
ATOM 715 C C . TYR A 1 89 ? -7.620 1.089 20.549 1.00 83.75 89 TYR A C 1
ATOM 717 O O . TYR A 1 89 ? -7.456 0.780 19.363 1.00 83.75 89 TYR A O 1
ATOM 725 N N . PRO A 1 90 ? -7.282 2.315 21.002 1.00 85.19 90 PRO A N 1
ATOM 726 C CA . PRO A 1 90 ? -6.658 3.301 20.126 1.00 85.19 90 PRO A CA 1
ATOM 727 C C . PRO A 1 90 ? -5.250 2.885 19.706 1.00 85.19 90 PRO A C 1
ATOM 729 O O . PRO A 1 90 ? -4.835 3.219 18.600 1.00 85.19 90 PRO A O 1
ATOM 732 N N . LEU A 1 91 ? -4.529 2.128 20.539 1.00 88.19 91 LEU A N 1
ATOM 733 C CA . LEU A 1 91 ? -3.206 1.622 20.184 1.00 88.19 91 LEU A CA 1
ATOM 734 C C . LEU A 1 91 ? -3.277 0.600 19.039 1.00 88.19 91 LEU A C 1
ATOM 736 O O . LEU A 1 91 ? -2.521 0.721 18.082 1.00 88.19 91 LEU A O 1
ATOM 740 N N . ILE A 1 92 ? -4.227 -0.342 19.084 1.00 88.06 92 ILE A N 1
ATOM 741 C CA . ILE A 1 92 ? -4.482 -1.295 17.990 1.00 88.06 92 ILE A CA 1
ATOM 742 C C . ILE A 1 92 ? -4.940 -0.560 16.726 1.00 88.06 92 ILE A C 1
ATOM 744 O O . ILE A 1 92 ? -4.486 -0.884 15.630 1.00 88.06 92 ILE A O 1
ATOM 748 N N . ALA A 1 93 ? -5.820 0.438 16.856 1.00 87.69 93 ALA A N 1
ATOM 749 C CA . ALA A 1 93 ? -6.264 1.236 15.715 1.00 87.69 93 ALA A CA 1
ATOM 750 C C . ALA A 1 93 ? -5.096 1.995 15.067 1.00 87.69 93 ALA A C 1
ATOM 752 O O . ALA A 1 93 ? -4.981 2.027 13.843 1.00 87.69 93 ALA A O 1
ATOM 753 N N . LEU A 1 94 ? -4.211 2.581 15.875 1.00 88.62 94 LEU A N 1
ATOM 754 C CA . LEU A 1 94 ? -3.052 3.328 15.396 1.00 88.62 94 LEU A CA 1
ATOM 755 C C . LEU A 1 94 ? -1.996 2.409 14.774 1.00 88.62 94 LEU A C 1
ATOM 757 O O . LEU A 1 94 ? -1.433 2.760 13.738 1.00 88.62 94 LEU A O 1
ATOM 761 N N . ASP A 1 95 ? -1.776 1.225 15.346 1.00 90.88 95 ASP A N 1
ATOM 762 C CA . ASP A 1 95 ? -0.894 0.198 14.786 1.00 90.88 95 ASP A CA 1
ATOM 763 C C . ASP A 1 95 ? -1.412 -0.308 13.430 1.00 90.88 95 ASP A C 1
ATOM 765 O O . ASP A 1 95 ? -0.697 -0.263 12.426 1.00 90.88 95 ASP A O 1
ATOM 769 N N . ALA A 1 96 ? -2.699 -0.666 13.353 1.00 88.38 96 ALA A N 1
ATOM 770 C CA . ALA A 1 96 ? -3.340 -1.097 12.112 1.00 88.38 96 ALA A CA 1
ATOM 771 C C . ALA A 1 96 ? -3.294 -0.004 11.031 1.00 88.38 96 ALA A C 1
ATOM 773 O O . ALA A 1 96 ? -2.982 -0.286 9.869 1.00 88.38 96 ALA A O 1
ATOM 774 N N . LEU A 1 97 ? -3.555 1.252 11.409 1.00 87.25 97 LEU A N 1
ATOM 775 C CA . LEU A 1 97 ? -3.436 2.392 10.506 1.00 87.25 97 LEU A CA 1
ATOM 776 C C . LEU A 1 97 ? -1.988 2.551 10.030 1.00 87.25 97 LEU A C 1
ATOM 778 O O . LEU A 1 97 ? -1.753 2.640 8.828 1.00 87.25 97 LEU A O 1
ATOM 782 N N . GLY A 1 98 ? -1.016 2.528 10.942 1.00 88.44 98 GLY A N 1
ATOM 783 C CA . GLY A 1 98 ? 0.408 2.631 10.629 1.00 88.44 98 GLY A CA 1
ATOM 784 C C . GLY A 1 98 ? 0.872 1.559 9.643 1.00 88.44 98 GLY A C 1
ATOM 785 O O . GLY A 1 98 ? 1.538 1.878 8.657 1.00 88.44 98 GLY A O 1
ATOM 786 N N . MET A 1 99 ? 0.448 0.310 9.842 1.00 87.25 99 MET A N 1
ATOM 787 C CA . MET A 1 99 ? 0.759 -0.806 8.947 1.00 87.25 99 MET A CA 1
ATOM 788 C C . MET A 1 99 ? 0.158 -0.614 7.551 1.00 87.25 99 MET A C 1
ATOM 790 O O . MET A 1 99 ? 0.863 -0.775 6.550 1.00 87.25 99 MET A O 1
ATOM 794 N N . ILE A 1 100 ? -1.111 -0.204 7.453 1.00 84.75 100 ILE A N 1
ATOM 795 C CA . ILE A 1 100 ? -1.749 0.098 6.163 1.00 84.75 100 ILE A CA 1
ATOM 796 C C . ILE A 1 100 ? -1.008 1.234 5.450 1.00 84.75 100 ILE A C 1
ATOM 798 O O . ILE A 1 100 ? -0.671 1.103 4.270 1.00 84.75 100 ILE A O 1
ATOM 802 N N . LEU A 1 101 ? -0.721 2.330 6.160 1.00 84.75 101 LEU A N 1
ATOM 803 C CA . LEU A 1 101 ? -0.007 3.487 5.622 1.00 84.75 101 LEU A CA 1
ATOM 804 C C . LEU A 1 101 ? 1.383 3.094 5.121 1.00 84.75 101 LEU A C 1
ATOM 806 O O . LEU A 1 101 ? 1.764 3.480 4.017 1.00 84.75 101 LEU A O 1
ATOM 810 N N . PHE A 1 102 ? 2.121 2.297 5.893 1.00 86.44 102 PHE A N 1
ATOM 811 C CA . PHE A 1 102 ? 3.464 1.851 5.544 1.00 86.44 102 PHE A CA 1
ATOM 812 C C . PHE A 1 102 ? 3.474 1.002 4.268 1.00 86.44 102 PHE A C 1
ATOM 814 O O . PHE A 1 102 ? 4.272 1.255 3.361 1.00 86.44 102 PHE A O 1
ATOM 821 N N . ILE A 1 103 ? 2.561 0.035 4.149 1.00 82.19 103 ILE A N 1
ATOM 822 C CA . ILE A 1 103 ? 2.457 -0.835 2.966 1.00 82.19 103 ILE A CA 1
ATOM 823 C C . ILE A 1 103 ? 2.025 -0.015 1.738 1.00 82.19 103 ILE A C 1
ATOM 825 O O . ILE A 1 103 ? 2.623 -0.126 0.665 1.00 82.19 103 ILE A O 1
ATOM 829 N N . CYS A 1 104 ? 1.036 0.868 1.895 1.00 79.88 104 CYS A N 1
ATOM 830 C CA . CYS A 1 104 ? 0.555 1.760 0.838 1.00 79.88 104 CYS A CA 1
ATOM 831 C C . CYS A 1 104 ? 1.636 2.730 0.345 1.00 79.88 104 CYS A C 1
ATOM 833 O O . CYS A 1 104 ? 1.867 2.864 -0.861 1.00 79.88 104 CYS A O 1
ATOM 835 N N . TYR A 1 105 ? 2.350 3.362 1.273 1.00 82.88 105 TYR A N 1
ATOM 836 C CA . TYR A 1 105 ? 3.406 4.316 0.969 1.00 82.88 105 TYR A CA 1
ATOM 837 C C . TYR A 1 105 ? 4.631 3.647 0.342 1.00 82.88 105 TYR A C 1
ATOM 839 O O .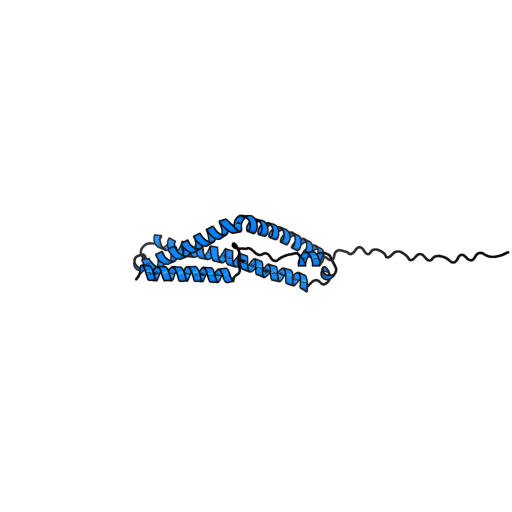 TYR A 1 105 ? 5.115 4.116 -0.687 1.00 82.88 105 TYR A O 1
ATOM 847 N N . SER A 1 106 ? 5.119 2.542 0.914 1.00 82.00 106 SER A N 1
ATOM 848 C CA . SER A 1 106 ? 6.279 1.810 0.382 1.00 82.00 106 SER A CA 1
ATOM 849 C C . SER A 1 106 ? 6.023 1.300 -1.038 1.00 82.00 106 SER A C 1
ATOM 851 O O . SER A 1 106 ? 6.868 1.472 -1.918 1.00 82.00 106 SER A O 1
ATOM 853 N N . SER A 1 107 ? 4.822 0.779 -1.298 1.00 78.94 107 SER A N 1
ATOM 854 C CA . SER A 1 107 ? 4.371 0.384 -2.633 1.00 78.94 107 SER A CA 1
ATOM 855 C C . SER A 1 107 ? 4.342 1.558 -3.614 1.00 78.94 107 SER A C 1
ATOM 857 O O . SER A 1 107 ? 4.912 1.486 -4.708 1.00 78.94 107 SER A O 1
ATOM 859 N N . GLY A 1 108 ? 3.705 2.666 -3.224 1.00 78.00 108 GLY A N 1
ATOM 860 C CA . GLY A 1 108 ? 3.589 3.847 -4.076 1.00 78.00 108 GLY A CA 1
ATOM 861 C C . GLY A 1 108 ? 4.944 4.499 -4.370 1.00 78.00 108 GLY A C 1
ATOM 862 O O . GLY A 1 108 ? 5.214 4.877 -5.513 1.00 78.00 108 GLY A O 1
ATOM 863 N N . LYS A 1 109 ? 5.825 4.564 -3.367 1.00 80.25 109 LYS A N 1
ATOM 864 C CA . LYS A 1 109 ? 7.190 5.079 -3.497 1.00 80.25 109 LYS A CA 1
ATOM 865 C C . LYS A 1 109 ? 8.050 4.186 -4.387 1.00 80.25 109 LYS A C 1
ATOM 867 O O . LYS A 1 109 ? 8.689 4.702 -5.294 1.00 80.25 109 LYS A O 1
ATOM 872 N N . SER A 1 110 ? 7.985 2.864 -4.228 1.00 77.62 110 SER A N 1
ATOM 873 C CA . SER A 1 110 ? 8.701 1.912 -5.092 1.00 77.62 110 SER A CA 1
ATOM 874 C C . SER A 1 110 ? 8.323 2.063 -6.574 1.00 77.62 110 SER A C 1
ATOM 876 O O . SER A 1 110 ? 9.191 2.067 -7.453 1.00 77.62 110 SER A O 1
ATOM 878 N N . ASN A 1 111 ? 7.038 2.288 -6.870 1.00 77.88 111 ASN A N 1
ATOM 879 C CA . ASN A 1 111 ? 6.565 2.569 -8.230 1.00 77.88 111 ASN A CA 1
ATOM 880 C C . ASN A 1 111 ? 7.075 3.924 -8.757 1.00 77.88 111 ASN A C 1
ATOM 882 O O . ASN A 1 111 ? 7.462 4.036 -9.923 1.00 77.88 111 ASN A O 1
ATOM 886 N N . HIS A 1 112 ? 7.103 4.958 -7.912 1.00 77.94 112 HIS A N 1
ATOM 887 C CA . HIS A 1 112 ? 7.633 6.274 -8.275 1.00 77.94 112 HIS A CA 1
ATOM 888 C C . HIS A 1 112 ? 9.142 6.232 -8.552 1.00 77.94 112 HIS A C 1
ATOM 890 O O . HIS A 1 112 ? 9.587 6.656 -9.622 1.00 77.94 112 HIS A O 1
ATOM 896 N N . ASP A 1 113 ? 9.906 5.638 -7.638 1.00 80.00 113 ASP A N 1
ATOM 897 C CA . ASP A 1 113 ? 11.356 5.498 -7.736 1.00 80.00 113 ASP A CA 1
ATOM 898 C C . ASP A 1 113 ? 11.730 4.643 -8.953 1.00 80.00 113 ASP A C 1
ATOM 900 O O . ASP A 1 113 ? 12.601 5.027 -9.731 1.00 80.00 113 ASP A O 1
ATOM 904 N N . SER A 1 114 ? 10.993 3.557 -9.219 1.00 76.81 114 SER A N 1
ATOM 905 C CA . SER A 1 114 ? 11.176 2.735 -10.424 1.00 76.81 114 SER A CA 1
ATOM 906 C C . SER A 1 114 ? 10.964 3.521 -11.719 1.00 76.81 114 SER A C 1
ATOM 908 O O . SER A 1 114 ? 11.729 3.365 -12.672 1.00 76.81 114 SER A O 1
ATOM 910 N N . LYS A 1 115 ? 9.943 4.388 -11.780 1.00 79.94 115 LYS A N 1
ATOM 911 C CA . LYS A 1 115 ? 9.696 5.250 -12.949 1.00 79.94 115 LYS A CA 1
ATOM 912 C C . LYS A 1 115 ? 10.837 6.249 -13.156 1.00 79.94 115 LYS A C 1
ATOM 914 O O . LYS A 1 115 ? 11.249 6.468 -14.296 1.00 79.94 115 LYS A O 1
ATOM 919 N N . ILE A 1 116 ? 11.349 6.843 -12.076 1.00 81.06 116 ILE A N 1
ATOM 920 C CA . ILE A 1 116 ? 12.483 7.777 -12.127 1.00 81.06 116 ILE A CA 1
ATOM 921 C C . ILE A 1 116 ? 13.754 7.054 -12.573 1.00 81.06 116 ILE A C 1
ATOM 923 O O . ILE A 1 116 ? 14.449 7.547 -13.458 1.00 81.06 116 ILE A O 1
ATOM 927 N N . LEU A 1 117 ? 14.029 5.876 -12.016 1.00 77.50 117 LEU A N 1
ATOM 928 C CA . LEU A 1 117 ? 15.200 5.062 -12.327 1.00 77.50 117 LEU A CA 1
ATOM 929 C C . LEU A 1 117 ? 15.244 4.695 -13.818 1.00 77.50 117 LEU A C 1
ATOM 931 O O . LEU A 1 117 ? 16.228 4.989 -14.494 1.00 77.50 117 LEU A O 1
ATOM 935 N N . ILE A 1 118 ? 14.140 4.165 -14.360 1.00 76.56 118 ILE A N 1
ATOM 936 C CA . ILE A 1 118 ? 14.020 3.825 -15.788 1.00 76.56 118 ILE A CA 1
ATOM 937 C C . ILE A 1 118 ? 14.205 5.075 -16.661 1.00 76.56 118 ILE A C 1
ATOM 939 O O . ILE A 1 118 ? 14.909 5.035 -17.672 1.00 76.56 118 ILE A O 1
ATOM 943 N N . LYS A 1 119 ? 13.616 6.213 -16.269 1.00 77.69 119 LYS A N 1
ATOM 944 C CA . LYS A 1 119 ? 13.745 7.480 -17.005 1.00 77.69 119 LYS A CA 1
ATOM 945 C C . LYS A 1 119 ? 15.179 8.018 -16.982 1.00 77.69 119 LYS A C 1
ATOM 947 O O . LYS A 1 119 ? 15.650 8.526 -17.999 1.00 77.69 119 LYS A O 1
ATOM 952 N N . ASN A 1 120 ? 15.875 7.888 -15.855 1.00 78.81 120 ASN A N 1
ATOM 953 C CA . ASN A 1 120 ? 17.269 8.296 -15.704 1.00 78.81 120 ASN A CA 1
ATOM 954 C C . ASN A 1 120 ? 18.201 7.409 -16.536 1.00 78.81 120 ASN A C 1
ATOM 956 O O . ASN A 1 120 ? 19.055 7.942 -17.244 1.00 78.81 120 ASN A O 1
ATOM 960 N N . TRP A 1 121 ? 17.991 6.090 -16.543 1.00 72.44 121 TRP A N 1
ATOM 961 C CA . TRP A 1 121 ? 18.726 5.163 -17.412 1.00 72.44 121 TRP A CA 1
ATOM 962 C C . TRP A 1 121 ? 18.513 5.460 -18.901 1.00 72.44 121 TRP A C 1
ATOM 964 O O . TRP A 1 121 ? 19.456 5.400 -19.686 1.00 72.44 121 TRP A O 1
ATOM 974 N N . LEU A 1 122 ? 17.299 5.857 -19.295 1.00 70.94 122 LEU A N 1
ATOM 975 C CA . LEU A 1 122 ? 16.991 6.219 -20.681 1.00 70.94 122 LEU A CA 1
ATOM 976 C C . LEU A 1 122 ? 17.613 7.562 -21.110 1.00 70.94 122 LEU A C 1
ATOM 978 O O . LEU A 1 122 ? 17.919 7.754 -22.288 1.00 70.94 122 LEU A O 1
ATOM 982 N N . ARG A 1 123 ? 17.763 8.507 -20.170 1.00 71.88 123 ARG A N 1
ATOM 983 C CA . ARG A 1 123 ? 18.219 9.881 -20.437 1.00 71.88 123 ARG A CA 1
ATOM 984 C C . ARG A 1 123 ? 19.738 10.044 -20.359 1.00 71.88 123 ARG A C 1
ATOM 986 O O . ARG A 1 123 ? 20.282 10.820 -21.140 1.00 71.88 123 ARG A O 1
ATOM 993 N N . ASN A 1 124 ? 20.403 9.345 -19.441 1.00 66.06 124 ASN A N 1
ATOM 994 C CA . ASN A 1 124 ? 21.796 9.629 -19.084 1.00 66.06 124 ASN A CA 1
ATOM 995 C C . ASN A 1 124 ? 22.836 8.793 -19.839 1.00 66.06 124 ASN A C 1
ATOM 997 O O . ASN A 1 124 ? 24.018 9.108 -19.739 1.00 66.06 124 ASN A O 1
ATOM 1001 N N . ASP A 1 125 ? 22.440 7.771 -20.607 1.00 61.47 125 ASP A N 1
ATOM 1002 C CA . ASP A 1 125 ? 23.411 6.880 -21.249 1.00 61.47 125 ASP A CA 1
ATOM 1003 C C . ASP A 1 125 ? 23.320 6.857 -22.796 1.00 61.47 125 ASP A C 1
ATOM 1005 O O . ASP A 1 125 ? 22.542 6.096 -23.392 1.00 61.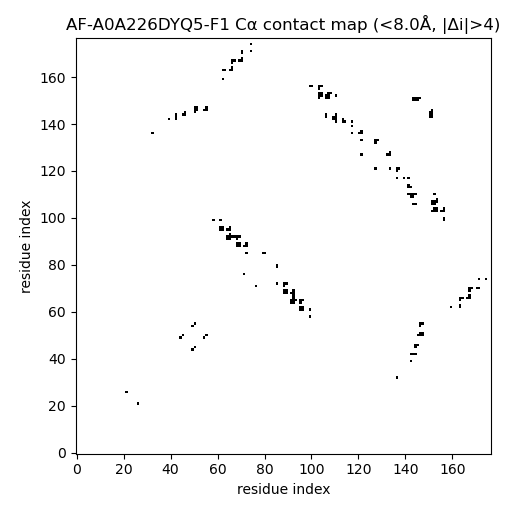47 125 ASP A O 1
ATOM 1009 N N . PRO A 1 126 ? 24.142 7.667 -23.496 1.00 55.81 126 PRO A N 1
ATOM 1010 C CA . PRO A 1 126 ? 24.252 7.624 -24.953 1.00 55.81 126 PRO A CA 1
ATOM 1011 C C . PRO A 1 126 ? 24.919 6.336 -25.477 1.00 55.81 126 PRO A C 1
ATOM 1013 O O . PRO A 1 126 ? 24.778 6.035 -26.665 1.00 55.81 126 PRO A O 1
ATOM 1016 N N . ALA A 1 127 ? 25.605 5.548 -24.636 1.00 53.72 127 ALA A N 1
ATOM 1017 C CA . ALA A 1 127 ? 26.148 4.241 -25.012 1.00 53.72 127 ALA A CA 1
ATOM 1018 C C . ALA A 1 127 ? 25.058 3.155 -25.031 1.00 53.72 127 ALA A C 1
ATOM 1020 O O . ALA A 1 127 ? 25.087 2.272 -25.897 1.00 53.72 127 ALA A O 1
ATOM 1021 N N . CYS A 1 128 ? 24.042 3.266 -24.167 1.00 53.88 128 CYS A N 1
ATOM 1022 C CA . CYS A 1 128 ? 22.857 2.409 -24.217 1.00 53.88 128 CYS A CA 1
ATOM 1023 C C . CYS A 1 128 ? 22.062 2.601 -25.516 1.00 53.88 128 CYS A C 1
ATOM 1025 O O . CYS A 1 128 ? 21.662 1.603 -26.117 1.00 53.88 128 CYS A O 1
ATOM 1027 N N . ARG A 1 129 ? 21.916 3.842 -26.017 1.00 54.62 129 ARG A N 1
ATOM 1028 C CA . ARG A 1 129 ? 21.170 4.186 -27.255 1.00 54.62 129 ARG A CA 1
ATOM 1029 C C . ARG A 1 129 ? 21.557 3.378 -28.501 1.00 54.62 129 ARG A C 1
ATOM 1031 O O . ARG A 1 129 ? 20.771 3.314 -29.442 1.00 54.62 129 ARG A O 1
ATOM 1038 N N . ARG A 1 130 ? 22.755 2.784 -28.541 1.00 55.41 130 ARG A N 1
ATOM 1039 C CA . ARG A 1 130 ? 23.296 2.104 -29.729 1.00 55.41 130 ARG A CA 1
ATOM 1040 C C . ARG A 1 130 ? 23.185 0.571 -29.685 1.00 55.41 130 ARG A C 1
ATOM 1042 O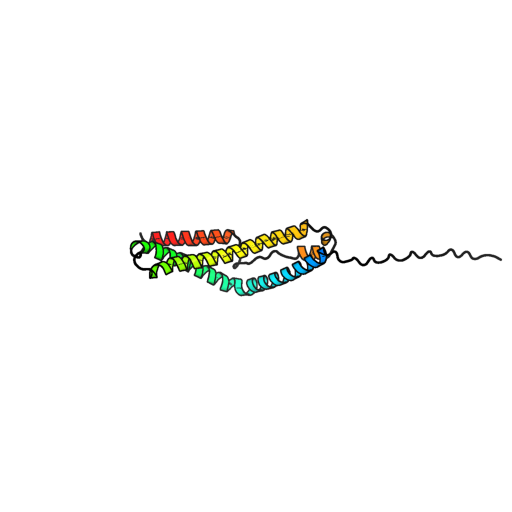 O . ARG A 1 130 ? 23.599 -0.065 -30.646 1.00 55.41 130 ARG A O 1
ATOM 1049 N N . ASN A 1 131 ? 22.655 -0.030 -28.611 1.00 58.22 131 ASN A N 1
ATOM 1050 C CA . ASN A 1 131 ? 22.739 -1.480 -28.378 1.00 58.22 131 ASN A CA 1
ATOM 1051 C C . ASN A 1 131 ? 21.480 -2.108 -27.741 1.00 58.22 131 ASN A C 1
ATOM 1053 O O . ASN A 1 131 ? 20.591 -1.417 -27.249 1.00 58.22 131 ASN A O 1
ATOM 1057 N N . ASN A 1 132 ? 21.462 -3.451 -27.683 1.00 63.25 132 ASN A N 1
ATOM 1058 C CA . ASN A 1 132 ? 20.445 -4.296 -27.023 1.00 63.25 132 ASN A CA 1
ATOM 1059 C C . ASN A 1 132 ? 20.081 -3.866 -25.585 1.00 63.25 132 ASN A C 1
ATOM 1061 O O . ASN A 1 132 ? 18.998 -4.201 -25.110 1.00 63.25 132 ASN A O 1
ATOM 1065 N N . CYS A 1 133 ? 20.953 -3.115 -24.905 1.00 63.06 133 CYS A N 1
ATOM 1066 C CA . CYS A 1 133 ? 20.706 -2.589 -23.564 1.00 63.06 133 CYS A CA 1
ATOM 1067 C C . CYS A 1 133 ? 19.538 -1.586 -23.537 1.00 63.06 133 CYS A C 1
ATOM 1069 O O . CYS A 1 133 ? 18.665 -1.691 -22.684 1.00 63.06 133 CYS A O 1
ATOM 1071 N N . PHE A 1 134 ? 19.425 -0.698 -24.534 1.00 67.06 134 PHE A N 1
ATOM 1072 C CA . PHE A 1 134 ? 18.280 0.216 -24.646 1.00 67.06 134 PHE A CA 1
ATOM 1073 C C . PHE A 1 134 ? 16.964 -0.533 -24.853 1.00 67.06 134 PHE A C 1
ATOM 1075 O O . PHE A 1 134 ? 15.964 -0.199 -24.226 1.00 67.06 134 PHE A O 1
ATOM 1082 N N . LYS A 1 135 ? 16.973 -1.600 -25.664 1.00 68.12 135 LYS A N 1
ATOM 1083 C CA . LYS A 1 135 ? 15.798 -2.469 -25.839 1.00 68.12 135 LYS A CA 1
ATOM 1084 C C . LYS A 1 135 ? 15.414 -3.178 -24.537 1.00 68.12 135 LYS A C 1
ATOM 1086 O O . LYS A 1 135 ? 14.230 -3.297 -24.250 1.00 68.12 135 LYS A O 1
ATOM 1091 N N . ARG A 1 136 ? 16.395 -3.614 -23.738 1.00 67.62 136 ARG A N 1
ATOM 1092 C CA . ARG A 1 136 ? 16.163 -4.213 -22.412 1.00 67.62 136 ARG A CA 1
ATOM 1093 C C . ARG A 1 136 ? 15.575 -3.212 -21.420 1.00 67.62 136 ARG A C 1
ATOM 1095 O O . ARG A 1 136 ? 14.564 -3.519 -20.808 1.00 67.62 136 ARG A O 1
ATOM 1102 N N . ILE A 1 137 ? 16.151 -2.015 -21.317 1.00 67.81 137 ILE A N 1
ATOM 1103 C CA . ILE A 1 137 ? 15.661 -0.950 -20.427 1.00 67.81 137 ILE A CA 1
ATOM 1104 C C . ILE A 1 137 ? 14.252 -0.506 -20.838 1.00 67.81 137 ILE A C 1
ATOM 1106 O O . ILE A 1 137 ? 13.398 -0.301 -19.984 1.00 67.81 137 ILE A O 1
ATOM 1110 N N . GLN A 1 138 ? 13.976 -0.409 -22.141 1.00 67.12 138 GLN A N 1
ATOM 1111 C CA . GLN A 1 138 ? 12.645 -0.073 -22.651 1.00 67.12 138 GLN A CA 1
ATOM 1112 C C . GLN A 1 138 ? 11.620 -1.197 -22.415 1.00 67.12 138 GLN A C 1
ATOM 1114 O O . GLN A 1 138 ? 10.438 -0.916 -22.236 1.00 67.12 138 GLN A O 1
ATOM 1119 N N . ALA A 1 139 ? 12.063 -2.458 -22.391 1.00 67.25 139 ALA A N 1
ATOM 1120 C CA . ALA A 1 139 ? 11.229 -3.606 -22.040 1.00 67.25 139 ALA A CA 1
ATOM 1121 C C . ALA A 1 139 ? 10.996 -3.746 -20.521 1.00 67.25 139 ALA A C 1
ATOM 1123 O O . ALA A 1 139 ? 10.055 -4.426 -20.108 1.00 67.25 139 ALA A O 1
ATOM 1124 N N . CYS A 1 140 ? 11.811 -3.104 -19.676 1.00 67.75 140 CYS A N 1
ATOM 1125 C CA . CYS A 1 140 ? 11.575 -3.046 -18.237 1.00 67.75 140 CYS A CA 1
ATOM 1126 C C . CYS A 1 140 ? 10.351 -2.165 -17.942 1.00 67.75 140 CYS A C 1
ATOM 1128 O O . CYS A 1 140 ? 10.411 -0.939 -17.981 1.00 67.75 140 CYS A O 1
ATOM 1130 N N . SER A 1 141 ? 9.220 -2.794 -17.613 1.00 71.25 141 SER A N 1
ATOM 1131 C CA . SER A 1 141 ? 8.081 -2.080 -17.024 1.00 71.25 141 SER A CA 1
ATOM 1132 C C . SER A 1 141 ? 8.422 -1.660 -15.593 1.00 71.25 141 SER A C 1
ATOM 1134 O O . SER A 1 141 ? 8.945 -2.506 -14.867 1.00 71.25 141 SER A O 1
ATOM 1136 N N . PRO A 1 142 ? 8.027 -0.450 -15.14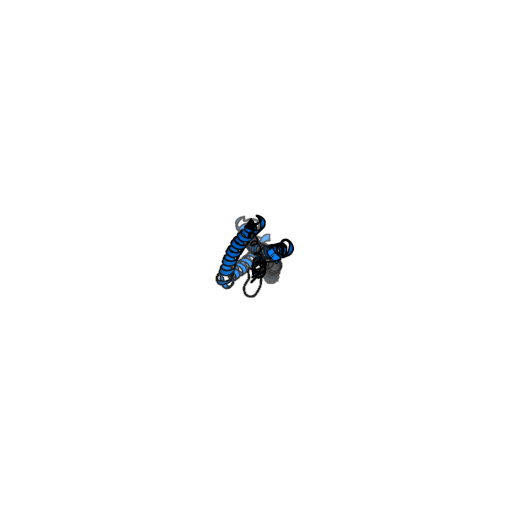5 1.00 73.31 142 PRO A N 1
ATOM 1137 C CA . PRO A 1 142 ? 8.133 -0.055 -13.742 1.00 73.31 142 PRO A CA 1
ATOM 1138 C C . PRO A 1 142 ? 7.451 -1.076 -12.825 1.00 73.31 142 PRO A C 1
ATOM 1140 O O . PRO A 1 142 ? 6.488 -1.734 -13.247 1.00 73.31 142 PRO A O 1
ATOM 1143 N N . ILE A 1 143 ? 7.960 -1.179 -11.594 1.00 74.69 143 ILE A N 1
ATOM 1144 C CA . ILE A 1 143 ? 7.419 -2.043 -10.544 1.00 74.69 143 ILE A CA 1
ATOM 1145 C C . ILE A 1 143 ? 6.077 -1.458 -10.111 1.00 74.69 143 ILE A C 1
ATOM 1147 O O . ILE A 1 143 ? 5.997 -0.317 -9.659 1.00 74.69 143 ILE A O 1
ATOM 1151 N N . LYS A 1 144 ? 5.008 -2.226 -10.295 1.00 71.50 144 LYS A N 1
ATOM 1152 C CA . LYS A 1 144 ? 3.630 -1.868 -9.976 1.00 71.50 144 LYS A CA 1
ATOM 1153 C C . LYS A 1 144 ? 3.032 -2.970 -9.115 1.00 71.50 144 LYS A C 1
ATOM 1155 O O . LYS A 1 144 ? 2.538 -3.970 -9.629 1.00 71.50 144 LYS A O 1
ATOM 1160 N N . ILE A 1 145 ? 2.998 -2.740 -7.811 1.00 71.75 145 ILE A N 1
ATOM 1161 C CA . ILE A 1 145 ? 2.198 -3.570 -6.913 1.00 71.75 145 ILE A CA 1
ATOM 1162 C C . ILE A 1 145 ? 0.729 -3.195 -7.142 1.00 71.75 145 ILE A C 1
ATOM 1164 O O . ILE A 1 145 ? 0.338 -2.029 -7.009 1.00 71.75 145 ILE A O 1
ATOM 1168 N N . ARG A 1 146 ? -0.078 -4.168 -7.563 1.00 69.56 146 ARG A N 1
ATOM 1169 C CA . ARG A 1 146 ? -1.506 -3.970 -7.819 1.00 69.56 146 ARG A CA 1
ATOM 1170 C C . ARG A 1 146 ? -2.336 -4.518 -6.659 1.00 69.56 146 ARG A C 1
ATOM 1172 O O . ARG A 1 146 ? -1.929 -5.450 -5.975 1.00 69.56 146 ARG A O 1
ATOM 1179 N N . PHE A 1 147 ? -3.508 -3.927 -6.465 1.00 66.62 147 PHE A N 1
ATOM 1180 C CA . PHE A 1 147 ? -4.559 -4.301 -5.521 1.00 66.62 147 PHE A CA 1
ATOM 1181 C C . PHE A 1 147 ? -5.822 -4.570 -6.331 1.00 66.62 147 PHE A C 1
ATOM 1183 O O . PHE A 1 147 ? -6.485 -3.642 -6.799 1.00 66.62 147 PHE A O 1
ATOM 1190 N N . GLY A 1 148 ? -6.113 -5.850 -6.579 1.00 67.25 148 GLY A N 1
ATOM 1191 C CA . GLY A 1 148 ? -7.176 -6.244 -7.508 1.00 67.25 148 GLY A CA 1
ATOM 1192 C C . GLY A 1 148 ? -7.033 -5.554 -8.884 1.00 67.25 148 GLY A C 1
ATOM 1193 O O . GLY A 1 148 ? -5.973 -5.621 -9.500 1.00 67.25 148 GLY A O 1
ATOM 1194 N N . PRO A 1 149 ? -8.043 -4.855 -9.413 1.00 64.00 149 PRO A N 1
ATOM 1195 C CA . PRO A 1 149 ? -7.901 -4.166 -10.698 1.00 64.00 149 PRO A CA 1
ATOM 1196 C C . PRO A 1 149 ? -7.041 -2.888 -10.628 1.00 64.00 149 PRO A C 1
ATOM 1198 O O . PRO A 1 149 ? -6.594 -2.403 -11.668 1.00 64.00 149 PRO A O 1
ATOM 1201 N N . ASN A 1 150 ? -6.785 -2.345 -9.433 1.00 67.56 150 ASN A N 1
ATOM 1202 C CA . ASN A 1 150 ? -6.194 -1.020 -9.254 1.00 67.56 150 ASN A CA 1
ATOM 1203 C C . ASN A 1 150 ? -4.696 -1.079 -8.941 1.00 67.56 150 ASN A C 1
ATOM 1205 O O . ASN A 1 150 ? -4.199 -2.012 -8.319 1.00 67.56 150 ASN A O 1
ATOM 1209 N N . ILE A 1 151 ? -3.950 -0.060 -9.366 1.00 68.75 151 ILE A N 1
ATOM 1210 C CA . ILE A 1 151 ? -2.544 0.113 -8.978 1.00 68.75 151 ILE A CA 1
ATOM 1211 C C . ILE A 1 151 ? -2.528 0.808 -7.621 1.00 68.75 151 ILE A C 1
ATOM 1213 O O . ILE A 1 151 ? -3.220 1.811 -7.449 1.00 68.75 151 ILE A O 1
AT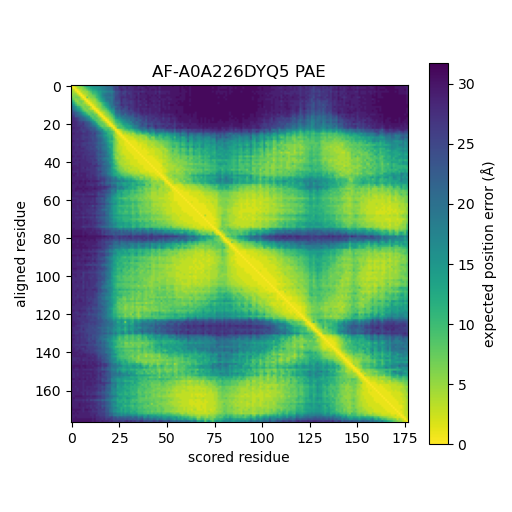OM 1217 N N . MET A 1 152 ? -1.739 0.297 -6.673 1.00 66.25 152 MET A N 1
ATOM 1218 C CA . MET A 1 152 ? -1.597 0.977 -5.394 1.00 66.25 152 MET A CA 1
ATOM 1219 C C . MET A 1 152 ? -0.679 2.180 -5.557 1.00 66.25 152 MET A C 1
ATOM 1221 O O . MET A 1 152 ? 0.539 2.060 -5.711 1.00 66.25 152 MET A O 1
ATOM 1225 N N . GLU A 1 153 ? -1.298 3.350 -5.566 1.00 68.88 153 GLU A N 1
ATOM 1226 C CA . GLU A 1 153 ? -0.617 4.630 -5.639 1.00 68.88 153 GLU A CA 1
ATOM 1227 C C . GLU A 1 153 ? -0.634 5.301 -4.268 1.00 68.88 153 GLU A C 1
ATOM 1229 O O . GLU A 1 153 ? -1.394 4.936 -3.374 1.00 68.88 153 GLU A O 1
ATOM 1234 N N . ILE A 1 154 ? 0.184 6.339 -4.102 1.00 69.94 154 ILE A N 1
ATOM 1235 C CA . ILE A 1 154 ? 0.147 7.181 -2.899 1.00 69.94 154 ILE A CA 1
ATOM 1236 C C . ILE A 1 154 ? -1.269 7.740 -2.656 1.00 69.94 154 ILE A C 1
ATOM 1238 O O . ILE A 1 154 ? -1.665 7.918 -1.512 1.00 69.94 154 ILE A O 1
ATOM 1242 N N . ALA A 1 155 ? -2.077 7.935 -3.704 1.00 73.31 155 ALA A N 1
ATOM 1243 C CA . ALA A 1 155 ? -3.479 8.334 -3.573 1.00 73.31 155 ALA A CA 1
ATOM 1244 C C . ALA A 1 155 ? -4.350 7.298 -2.833 1.00 73.31 155 ALA A C 1
ATOM 1246 O O . ALA A 1 155 ? -5.321 7.677 -2.178 1.00 73.31 155 ALA A O 1
ATOM 1247 N N . THR A 1 156 ? -3.995 6.008 -2.888 1.00 77.75 156 THR A N 1
ATOM 1248 C CA . THR A 1 156 ? -4.692 4.945 -2.155 1.00 77.75 156 THR A CA 1
ATOM 1249 C C . THR A 1 156 ? -4.621 5.206 -0.656 1.00 77.75 156 THR A C 1
ATOM 1251 O O . THR A 1 156 ? -5.656 5.151 -0.011 1.00 77.75 156 THR A O 1
ATOM 1254 N N . VAL A 1 157 ? -3.460 5.629 -0.135 1.00 76.75 157 VAL A N 1
ATOM 1255 C CA . VAL A 1 157 ? -3.273 6.029 1.275 1.00 76.75 157 VAL A CA 1
ATOM 1256 C C . VAL A 1 157 ? -4.326 7.047 1.721 1.00 76.75 157 VAL A C 1
ATOM 1258 O O . VAL A 1 157 ? -4.952 6.908 2.776 1.00 76.75 157 VAL A O 1
ATOM 1261 N N . LEU A 1 158 ? -4.508 8.088 0.907 1.00 81.75 158 LEU A N 1
ATOM 1262 C CA . LEU A 1 158 ? -5.405 9.192 1.220 1.00 81.75 158 LEU A CA 1
ATOM 1263 C C . LEU A 1 158 ? -6.864 8.732 1.188 1.00 81.75 158 LEU A C 1
ATOM 1265 O O . LEU A 1 158 ? -7.624 9.038 2.105 1.00 81.75 158 LEU A O 1
ATOM 1269 N N . MET A 1 159 ? -7.229 7.940 0.176 1.00 84.19 159 MET A N 1
ATOM 1270 C CA . MET A 1 159 ? -8.563 7.351 0.063 1.00 84.19 159 MET A CA 1
ATOM 1271 C C . MET A 1 159 ? -8.880 6.415 1.231 1.00 84.19 159 MET A C 1
ATOM 1273 O O . MET A 1 159 ? -9.974 6.503 1.783 1.00 84.19 159 MET A O 1
ATOM 1277 N N . THR A 1 160 ? -7.938 5.562 1.650 1.00 83.94 160 THR A N 1
ATOM 1278 C CA . THR A 1 160 ? -8.125 4.665 2.801 1.00 83.94 160 THR A CA 1
ATOM 1279 C C . THR A 1 160 ? -8.375 5.449 4.076 1.00 83.94 160 THR A C 1
ATOM 1281 O O . THR A 1 160 ? -9.328 5.178 4.798 1.00 83.94 160 THR A O 1
ATOM 1284 N N . THR A 1 161 ? -7.536 6.450 4.339 1.00 84.81 161 THR A N 1
ATOM 1285 C CA . THR A 1 161 ? -7.619 7.250 5.565 1.00 84.81 161 THR A CA 1
ATOM 1286 C C . THR A 1 161 ? -8.932 8.027 5.610 1.00 84.81 161 THR A C 1
ATOM 1288 O O . THR A 1 161 ? -9.629 8.011 6.623 1.00 84.81 161 THR A O 1
ATOM 1291 N N . HIS A 1 162 ? -9.315 8.642 4.487 1.00 88.31 162 HIS A N 1
ATOM 1292 C CA . HIS A 1 162 ? -10.588 9.341 4.351 1.00 88.31 162 HIS A CA 1
ATOM 1293 C C . HIS A 1 162 ? -11.784 8.398 4.544 1.00 88.31 162 HIS A C 1
ATOM 1295 O O . HIS A 1 162 ? -12.721 8.734 5.264 1.00 88.31 162 HIS A O 1
ATOM 1301 N N . PHE A 1 163 ? -11.745 7.203 3.947 1.00 89.25 163 PHE A N 1
ATOM 1302 C CA . PHE A 1 163 ? -12.790 6.192 4.104 1.00 89.25 163 PHE A CA 1
ATOM 1303 C C . PHE A 1 163 ? -12.936 5.732 5.559 1.00 89.25 163 PHE A C 1
ATOM 1305 O O . PHE A 1 163 ? -14.053 5.712 6.078 1.00 89.25 163 PHE A O 1
ATOM 1312 N N . CYS A 1 164 ? -11.829 5.408 6.234 1.00 87.44 164 CYS A N 1
ATOM 1313 C CA . CYS A 1 164 ? -11.844 5.002 7.639 1.00 87.44 164 CYS A CA 1
ATOM 1314 C C . CYS A 1 164 ? -12.386 6.121 8.536 1.00 87.44 164 CYS A C 1
ATOM 1316 O O . CYS A 1 164 ? -13.239 5.869 9.386 1.00 87.44 164 CYS A O 1
ATOM 1318 N N . PHE A 1 165 ? -11.951 7.365 8.320 1.00 87.50 165 PHE A N 1
ATOM 1319 C CA . PHE A 1 165 ? -12.425 8.511 9.093 1.00 87.50 165 PHE A CA 1
ATOM 1320 C C . PHE A 1 165 ? -13.917 8.780 8.862 1.00 87.50 165 PHE A C 1
ATOM 1322 O O . PHE A 1 165 ? -14.684 8.846 9.819 1.00 87.50 165 PHE A O 1
ATOM 1329 N N . SER A 1 166 ? -14.350 8.852 7.600 1.00 91.81 166 SER A N 1
ATOM 1330 C CA . SER A 1 166 ? -15.755 9.062 7.236 1.00 91.81 166 SER A CA 1
ATOM 1331 C C . SER A 1 166 ? -16.659 7.959 7.792 1.00 91.81 166 SER A C 1
ATOM 1333 O O . SER A 1 166 ? -17.705 8.255 8.366 1.00 91.81 166 SER A O 1
ATOM 1335 N N . SER A 1 167 ? -16.230 6.697 7.709 1.00 91.06 167 SER A N 1
ATOM 1336 C CA . SER A 1 167 ? -16.972 5.563 8.272 1.00 91.06 167 SER A CA 1
ATOM 1337 C C . SER A 1 167 ? -17.070 5.643 9.793 1.00 91.06 167 SER A C 1
ATOM 1339 O O . SER A 1 167 ? -18.138 5.395 10.343 1.00 91.06 167 SER A O 1
ATOM 1341 N N . THR A 1 168 ? -15.990 6.043 10.471 1.00 90.12 168 THR A N 1
ATOM 1342 C CA . THR A 1 168 ? -15.979 6.230 11.930 1.00 90.12 168 THR A CA 1
ATOM 1343 C C . THR A 1 168 ? -16.938 7.341 12.352 1.00 90.12 168 THR A C 1
ATOM 1345 O O . THR A 1 168 ? -17.736 7.145 13.263 1.00 90.12 168 THR A O 1
ATOM 1348 N N . VAL A 1 169 ? -16.913 8.487 11.664 1.00 89.75 169 VAL A N 1
ATOM 1349 C CA . VAL A 1 169 ? -17.822 9.614 11.934 1.00 89.75 169 VAL A CA 1
ATOM 1350 C C . VAL A 1 169 ? -19.279 9.215 11.706 1.00 89.75 169 VAL A C 1
ATOM 1352 O O . VAL A 1 169 ? -20.122 9.502 12.550 1.00 89.75 169 VAL A O 1
ATOM 1355 N N . ASN A 1 170 ? -19.580 8.504 10.618 1.00 91.94 170 ASN A N 1
ATOM 1356 C CA . ASN A 1 170 ? -20.931 8.002 10.362 1.00 91.94 170 ASN A CA 1
ATOM 1357 C C . ASN A 1 170 ? -21.399 7.042 11.464 1.00 91.94 170 ASN A C 1
ATOM 1359 O O . ASN A 1 170 ? -22.532 7.152 11.923 1.00 91.94 170 ASN A O 1
ATOM 1363 N N . LEU A 1 171 ? -20.526 6.141 11.926 1.00 88.88 171 LEU A N 1
ATOM 1364 C CA . LEU A 1 171 ? -20.843 5.237 13.034 1.00 88.88 171 LEU A CA 1
ATOM 1365 C C . LEU A 1 171 ? -21.110 6.004 14.335 1.00 88.88 171 LEU A C 1
ATOM 1367 O O . LEU A 1 171 ? -22.031 5.663 15.068 1.00 88.88 171 LEU A O 1
ATOM 1371 N N . LEU A 1 172 ? -20.336 7.058 14.606 1.00 87.69 172 LEU A N 1
ATOM 1372 C CA . LEU A 1 172 ? -20.535 7.923 15.770 1.00 87.69 172 LEU A CA 1
ATOM 1373 C C . LEU A 1 172 ? -21.860 8.685 15.710 1.00 87.69 172 LEU A C 1
ATOM 1375 O O . LEU A 1 172 ? -22.534 8.800 16.729 1.00 87.69 172 LEU A O 1
ATOM 1379 N N . L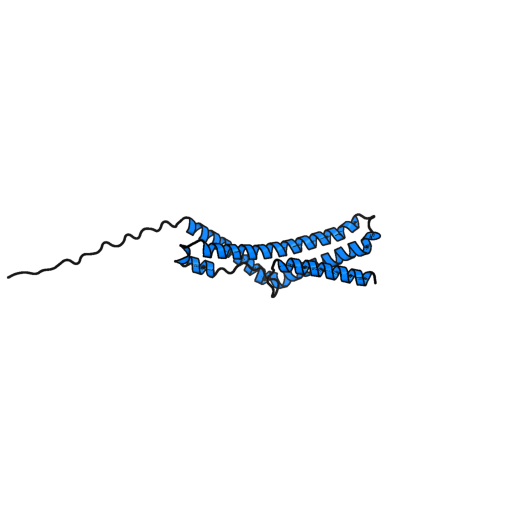EU A 1 173 ? -22.240 9.188 14.533 1.00 88.38 173 LEU A N 1
ATOM 1380 C CA . LEU A 1 173 ? -23.520 9.868 14.333 1.00 88.38 173 LEU A CA 1
ATOM 1381 C C . LEU A 1 173 ? -24.702 8.916 14.543 1.00 88.38 173 LEU A C 1
ATOM 1383 O O . LEU A 1 173 ? -25.669 9.299 15.186 1.00 88.38 173 LEU A 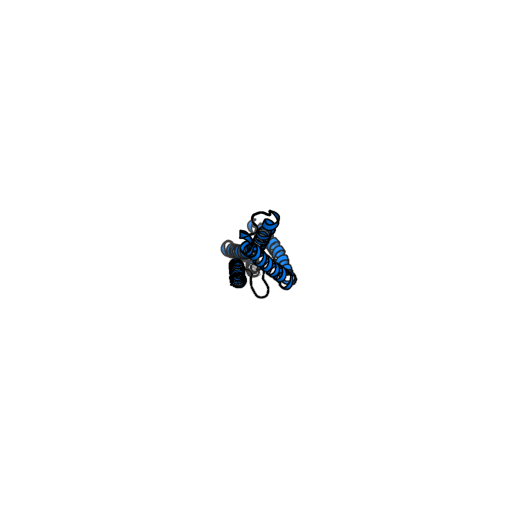O 1
ATOM 1387 N N . VAL A 1 174 ? -24.607 7.676 14.053 1.00 89.88 174 VAL A N 1
ATOM 1388 C CA . VAL A 1 174 ? -25.639 6.646 14.265 1.00 89.88 174 VAL A CA 1
ATOM 1389 C C . VAL A 1 174 ? -25.674 6.161 15.717 1.00 89.88 174 VAL A C 1
ATOM 1391 O O . VAL A 1 174 ? -26.742 5.867 16.229 1.00 89.88 174 VAL A O 1
ATOM 1394 N N . GLY A 1 175 ? -24.524 6.066 16.389 1.00 75.62 175 GLY A N 1
ATOM 1395 C CA . GLY A 1 175 ? -24.443 5.584 17.770 1.00 75.62 175 GLY A CA 1
ATOM 1396 C C . GLY A 1 175 ? -24.848 6.608 18.837 1.00 75.62 175 GLY A C 1
ATOM 1397 O O . GLY A 1 175 ? -25.106 6.214 19.971 1.00 75.62 175 GLY A O 1
ATOM 1398 N N . LYS A 1 176 ? -24.876 7.909 18.507 1.00 65.69 176 LYS A N 1
ATOM 1399 C CA . LYS A 1 176 ? -25.276 8.998 19.425 1.00 65.69 176 LYS A CA 1
ATOM 1400 C C . LYS A 1 176 ? -26.604 9.678 19.060 1.00 65.69 176 LYS A C 1
ATOM 1402 O O . LYS A 1 176 ? -27.039 10.533 19.832 1.00 65.69 176 LYS A O 1
ATOM 1407 N N . GLY A 1 177 ? -27.184 9.368 17.900 1.00 53.25 177 GLY A N 1
ATOM 1408 C CA . GLY A 1 177 ? -28.519 9.820 17.484 1.00 53.25 177 GLY A CA 1
ATOM 1409 C C . GLY A 1 177 ? -29.605 8.885 17.985 1.00 53.25 177 GLY A C 1
ATOM 1410 O O . GLY A 1 177 ? -30.686 9.406 18.331 1.00 53.25 177 GLY A O 1
#

Organism: Folsomia candida (NCBI:txid158441)

pLDDT: mean 73.08, std 14.24, range [38.5, 91.94]